Protein AF-A0A9W8VBW0-F1 (afdb_monomer_lite)

InterPro domains:
  IPR000719 Protein kinase domain [PS50011] (75-224)
  IPR001245 Serine-threonine/tyrosine-protein kinase, catalytic domain [PF07714] (133-220)
  IPR011009 Protein kinase-like domain superfamily [SSF56112] (81-223)
  IPR017441 Protein kinase, ATP binding site [PS00107] (81-111)

Organism: NCBI:txid1237075

Radius of gyration: 22.66 Å; chains: 1; bounding box: 42×51×98 Å

Structure (mmCIF, N/CA/C/O backbone):
data_AF-A0A9W8VBW0-F1
#
_entry.id   AF-A0A9W8VBW0-F1
#
loop_
_atom_site.group_PDB
_atom_site.id
_atom_site.type_symbol
_atom_site.label_atom_id
_atom_site.label_alt_id
_atom_site.label_comp_id
_atom_site.label_asym_id
_atom_site.label_entity_id
_atom_site.label_seq_id
_atom_site.pdbx_PDB_ins_code
_atom_site.Cartn_x
_atom_site.Cartn_y
_atom_site.Cartn_z
_atom_site.occupancy
_atom_site.B_iso_or_equiv
_atom_site.auth_seq_id
_atom_site.auth_comp_id
_atom_site.auth_asym_id
_atom_site.auth_atom_id
_atom_site.pdbx_PDB_model_num
ATOM 1 N N . MET A 1 1 ? 20.837 -15.026 -70.592 1.00 33.22 1 MET A N 1
ATOM 2 C CA . MET A 1 1 ? 21.545 -15.133 -69.304 1.00 33.22 1 MET A CA 1
ATOM 3 C C . MET A 1 1 ? 21.384 -13.821 -68.550 1.00 33.22 1 MET A C 1
ATOM 5 O O . MET A 1 1 ? 22.054 -12.866 -68.918 1.00 33.22 1 MET A O 1
ATOM 9 N N . PRO A 1 2 ? 20.469 -13.729 -67.575 1.00 34.19 2 PRO A N 1
ATOM 10 C CA . PRO A 1 2 ? 20.599 -12.815 -66.449 1.00 34.19 2 PRO A CA 1
ATOM 11 C C . PRO A 1 2 ? 21.032 -13.598 -65.199 1.00 34.19 2 PRO A C 1
ATOM 13 O O . PRO A 1 2 ? 20.613 -14.738 -64.998 1.00 34.19 2 PRO A O 1
ATOM 16 N N . GLU A 1 3 ? 21.911 -12.999 -64.402 1.00 32.09 3 GLU A N 1
ATOM 17 C CA . GLU A 1 3 ? 22.525 -13.636 -63.239 1.00 32.09 3 GLU A CA 1
ATOM 18 C C . GLU A 1 3 ? 21.631 -13.590 -61.995 1.00 32.09 3 GLU A C 1
ATOM 20 O O . GLU A 1 3 ? 21.020 -12.574 -61.667 1.00 32.09 3 GLU A O 1
ATOM 25 N N . LEU A 1 4 ? 21.601 -14.728 -61.304 1.00 30.52 4 LEU A N 1
ATOM 26 C CA . LEU A 1 4 ? 21.095 -14.943 -59.957 1.00 30.52 4 LEU A CA 1
ATOM 27 C C . LEU A 1 4 ? 22.308 -15.103 -59.036 1.00 30.52 4 LEU A C 1
ATOM 29 O O . LEU A 1 4 ? 23.094 -16.008 -59.288 1.00 30.52 4 LEU A O 1
ATOM 33 N N . SER A 1 5 ? 22.405 -14.320 -57.955 1.00 29.28 5 SER A N 1
ATOM 34 C CA . SER A 1 5 ? 22.504 -14.858 -56.583 1.00 29.28 5 SER A CA 1
ATOM 35 C C . SER A 1 5 ? 22.881 -13.804 -55.532 1.00 29.28 5 SER A C 1
ATOM 37 O O . SER A 1 5 ? 23.821 -13.036 -55.706 1.00 29.28 5 SER A O 1
ATOM 39 N N . SER A 1 6 ? 22.176 -13.906 -54.399 1.00 29.91 6 SER A N 1
ATOM 40 C CA . SER A 1 6 ? 22.582 -13.584 -53.021 1.00 29.91 6 SER A CA 1
ATOM 41 C C . SER A 1 6 ? 22.817 -12.123 -52.616 1.00 29.91 6 SER A C 1
ATOM 43 O O . SER A 1 6 ? 23.952 -11.660 -52.544 1.00 29.91 6 SER A O 1
ATOM 45 N N . ILE A 1 7 ? 21.744 -11.470 -52.157 1.00 33.00 7 ILE A N 1
ATOM 46 C CA . ILE A 1 7 ? 21.822 -10.504 -51.052 1.00 33.00 7 ILE A CA 1
ATOM 47 C C . ILE A 1 7 ? 21.429 -11.260 -49.781 1.00 33.00 7 ILE A C 1
ATOM 49 O O . ILE A 1 7 ? 20.307 -11.744 -49.636 1.00 33.00 7 ILE A O 1
ATOM 53 N N . VAL A 1 8 ? 22.412 -11.432 -48.904 1.00 34.53 8 VAL A N 1
ATOM 54 C CA . VAL A 1 8 ? 22.295 -12.043 -47.582 1.00 34.53 8 VAL A CA 1
ATOM 55 C C . VAL A 1 8 ? 21.915 -10.958 -46.573 1.00 34.53 8 VAL A C 1
ATOM 57 O O . VAL A 1 8 ? 22.637 -9.981 -46.431 1.00 34.53 8 VAL A O 1
ATOM 60 N N . ARG A 1 9 ? 20.781 -11.200 -45.902 1.00 37.12 9 ARG A N 1
ATOM 61 C CA . ARG A 1 9 ? 20.402 -10.901 -44.505 1.00 37.12 9 ARG A CA 1
ATOM 62 C C . ARG A 1 9 ? 20.864 -9.586 -43.860 1.00 37.12 9 ARG A C 1
ATOM 64 O O . ARG A 1 9 ? 22.039 -9.420 -43.551 1.00 37.12 9 ARG A O 1
ATOM 71 N N . GLY A 1 10 ? 19.877 -8.800 -43.435 1.00 30.44 10 GLY A N 1
ATOM 72 C CA . GLY A 1 10 ? 19.997 -7.855 -42.328 1.00 30.44 10 GLY A CA 1
ATOM 73 C C . GLY A 1 10 ? 18.734 -7.012 -42.156 1.00 30.44 10 GLY A C 1
ATOM 74 O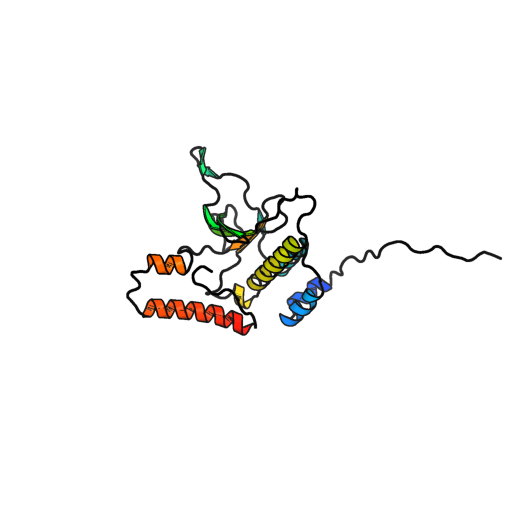 O . GLY A 1 10 ? 18.345 -6.331 -43.094 1.00 30.44 10 GLY A O 1
ATOM 75 N N . ASP A 1 11 ? 18.177 -7.072 -40.947 1.00 31.83 11 ASP A N 1
ATOM 76 C CA . ASP A 1 11 ? 17.263 -6.124 -40.294 1.00 31.83 11 ASP A CA 1
ATOM 77 C C . ASP A 1 11 ? 15.723 -6.204 -40.426 1.00 31.83 11 ASP A C 1
ATOM 79 O O . ASP A 1 11 ? 15.109 -5.784 -41.401 1.00 31.83 11 ASP A O 1
ATOM 83 N N . GLN A 1 12 ? 15.166 -6.674 -39.297 1.00 35.91 12 GLN A N 1
ATOM 84 C CA . GLN A 1 12 ? 14.213 -6.008 -38.393 1.00 35.91 12 GLN A CA 1
ATOM 85 C C . GLN A 1 12 ? 12.743 -5.896 -38.812 1.00 35.91 12 GLN A C 1
ATOM 87 O O . GLN A 1 12 ? 12.303 -4.946 -39.457 1.00 35.91 12 GLN A O 1
ATOM 92 N N . ASP A 1 13 ? 11.985 -6.855 -38.275 1.00 35.75 13 ASP A N 1
ATOM 93 C CA . ASP A 1 13 ? 10.552 -6.795 -38.020 1.00 35.75 13 ASP A CA 1
ATOM 94 C C . ASP A 1 13 ? 10.216 -5.566 -37.154 1.00 35.75 13 ASP A C 1
ATOM 96 O O . ASP A 1 13 ? 10.492 -5.518 -35.955 1.00 35.75 13 ASP A O 1
ATOM 100 N N . ASN A 1 14 ? 9.628 -4.552 -37.788 1.00 41.47 14 ASN A N 1
ATOM 101 C CA . ASN A 1 14 ? 8.800 -3.553 -37.122 1.00 41.47 14 ASN A CA 1
ATOM 102 C C . ASN A 1 14 ? 7.369 -4.102 -37.084 1.00 41.47 14 ASN A C 1
ATOM 104 O O . ASN A 1 14 ? 6.594 -3.856 -38.007 1.00 41.47 14 ASN A O 1
ATOM 108 N N . GLU A 1 15 ? 7.020 -4.845 -36.037 1.00 41.12 15 GLU A N 1
ATOM 109 C CA . GLU A 1 15 ? 5.618 -5.061 -35.675 1.00 41.12 15 GLU A CA 1
ATOM 110 C C . GLU A 1 15 ? 5.290 -4.146 -34.492 1.00 41.12 15 GLU A C 1
ATOM 112 O O . GLU A 1 15 ? 5.731 -4.358 -33.361 1.00 41.12 15 GLU A O 1
ATOM 117 N N . GLU A 1 16 ? 4.542 -3.075 -34.774 1.00 40.72 16 GLU A N 1
ATOM 118 C CA . GLU A 1 16 ? 3.798 -2.351 -33.743 1.00 40.72 16 GLU A CA 1
ATOM 119 C C . GLU A 1 16 ? 2.868 -3.342 -33.021 1.00 40.72 16 GLU A C 1
ATOM 121 O O . GLU A 1 16 ? 2.229 -4.166 -33.682 1.00 40.72 16 GLU A O 1
ATOM 126 N N . PRO A 1 17 ? 2.759 -3.287 -31.682 1.00 40.97 17 PRO A N 1
ATOM 127 C CA . PRO A 1 17 ? 1.884 -4.193 -30.955 1.00 40.97 17 PRO A CA 1
ATOM 128 C C . PRO A 1 17 ? 0.422 -3.947 -31.350 1.00 40.97 17 PRO A C 1
ATOM 130 O O . PRO A 1 17 ? -0.088 -2.831 -31.235 1.00 40.97 17 PRO A O 1
ATOM 133 N N . ASP A 1 18 ? -0.241 -5.011 -31.809 1.00 39.50 18 ASP A N 1
ATOM 134 C CA . ASP A 1 18 ? -1.634 -5.010 -32.257 1.00 39.50 18 ASP A CA 1
ATOM 135 C C . ASP A 1 18 ? -2.569 -4.446 -31.158 1.00 39.50 18 ASP A C 1
ATOM 137 O O . ASP A 1 18 ? -2.642 -5.007 -30.054 1.00 39.50 18 ASP A O 1
ATOM 141 N N . PRO A 1 19 ? -3.317 -3.355 -31.423 1.00 39.56 19 PRO A N 1
ATOM 142 C CA . PRO A 1 19 ? -4.242 -2.748 -30.462 1.00 39.56 19 PRO A CA 1
ATOM 143 C C . PRO A 1 19 ? -5.389 -3.683 -30.028 1.00 39.56 19 PRO A C 1
ATOM 145 O O . PRO A 1 19 ? -6.077 -3.401 -29.040 1.00 39.56 19 PRO A O 1
ATOM 148 N N . ALA A 1 20 ? -5.586 -4.819 -30.706 1.00 39.88 20 ALA A N 1
ATOM 149 C CA . ALA A 1 20 ? -6.520 -5.859 -30.283 1.00 39.88 20 ALA A CA 1
ATOM 150 C C . ALA A 1 20 ? -6.079 -6.596 -29.001 1.00 39.88 20 ALA A C 1
ATOM 152 O O . ALA A 1 20 ? -6.936 -7.055 -28.243 1.00 39.88 20 ALA A O 1
ATOM 153 N N . ILE A 1 21 ? -4.775 -6.662 -28.701 1.00 43.28 21 ILE A N 1
ATOM 154 C CA . ILE A 1 21 ? -4.243 -7.399 -27.538 1.00 43.28 21 ILE A CA 1
ATOM 155 C C . ILE A 1 21 ? -4.631 -6.706 -26.223 1.00 43.28 21 ILE A C 1
ATOM 157 O O . ILE A 1 21 ? -5.065 -7.359 -25.275 1.00 43.28 21 ILE A O 1
ATOM 161 N N . LEU A 1 22 ? -4.563 -5.372 -26.176 1.00 39.47 22 LEU A N 1
ATOM 162 C CA . LEU A 1 22 ? -4.873 -4.586 -24.972 1.00 39.47 22 LEU A CA 1
ATOM 163 C C . LEU A 1 22 ? -6.360 -4.637 -24.593 1.00 39.47 22 LEU A C 1
ATOM 165 O O . LEU A 1 22 ? -6.705 -4.596 -23.414 1.00 39.47 22 LEU A O 1
ATOM 169 N N . THR A 1 23 ? -7.241 -4.793 -25.584 1.00 37.41 23 THR A N 1
ATOM 170 C CA . THR A 1 23 ? -8.696 -4.844 -25.370 1.00 37.41 23 THR A CA 1
ATOM 171 C C . THR A 1 23 ? -9.153 -6.191 -24.776 1.00 37.41 23 THR A C 1
ATOM 173 O O . THR A 1 23 ? -10.243 -6.281 -24.216 1.00 37.41 23 THR A O 1
ATOM 176 N N . SER A 1 24 ? -8.320 -7.240 -24.839 1.00 46.00 24 SER A N 1
ATOM 177 C CA . SER A 1 24 ? -8.702 -8.613 -24.467 1.00 46.00 24 SER A CA 1
ATOM 178 C C . SER A 1 24 ? -8.372 -9.013 -23.020 1.00 46.00 24 SER A C 1
ATOM 180 O O . SER A 1 24 ? -8.914 -10.003 -22.534 1.00 46.00 24 SER A O 1
ATOM 182 N N . ILE A 1 25 ? -7.516 -8.273 -22.306 1.00 45.41 25 ILE A N 1
ATOM 183 C CA . ILE A 1 25 ? -6.973 -8.709 -20.999 1.00 45.41 25 ILE A CA 1
ATOM 184 C C . ILE A 1 25 ? -7.942 -8.445 -19.831 1.00 45.41 25 ILE A C 1
ATOM 186 O O . ILE A 1 25 ? -7.917 -9.151 -18.821 1.00 45.41 25 ILE A O 1
ATOM 190 N N . ALA A 1 26 ? -8.846 -7.469 -19.969 1.00 44.06 26 ALA A N 1
ATOM 191 C CA . ALA A 1 26 ?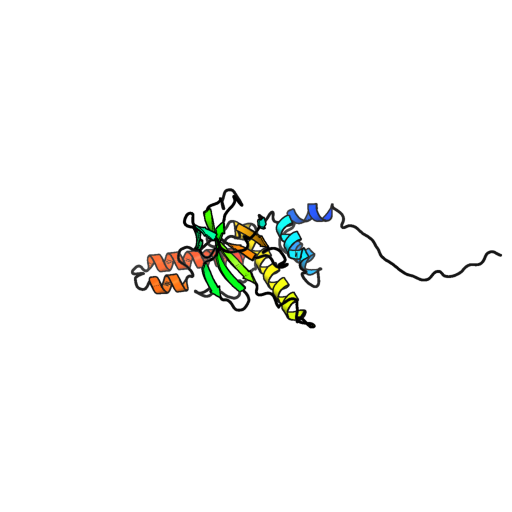 -9.825 -7.111 -18.936 1.00 44.06 26 ALA A CA 1
ATOM 192 C C . ALA A 1 26 ? -10.881 -8.206 -18.668 1.00 44.06 26 ALA A C 1
ATOM 194 O O . ALA A 1 26 ? -11.542 -8.178 -17.631 1.00 44.06 26 ALA A O 1
ATOM 195 N N . GLY A 1 27 ? -11.042 -9.163 -19.591 1.00 40.34 27 GLY A N 1
ATOM 196 C CA . GLY A 1 27 ? -11.955 -10.305 -19.460 1.00 40.34 27 GLY A CA 1
ATOM 197 C C . GLY A 1 27 ? -11.301 -11.597 -18.965 1.00 40.34 27 GLY A C 1
ATOM 198 O O . GLY A 1 27 ? -11.998 -12.600 -18.828 1.00 40.34 27 GLY A O 1
ATOM 199 N N . LEU A 1 28 ? -9.988 -11.590 -18.724 1.00 46.66 28 LEU A N 1
ATOM 200 C CA . LEU A 1 28 ? -9.231 -12.781 -18.354 1.00 46.66 28 LEU A CA 1
ATOM 201 C C . LEU A 1 28 ? -9.296 -13.052 -16.852 1.00 46.66 28 LEU A C 1
ATOM 203 O O . LEU A 1 28 ? -9.294 -12.139 -16.021 1.00 46.66 28 LEU A O 1
ATOM 207 N N . THR A 1 29 ? -9.326 -14.331 -16.500 1.00 51.31 29 THR A N 1
ATOM 208 C CA . THR A 1 29 ? -9.124 -14.778 -15.123 1.00 51.31 29 THR A CA 1
ATOM 209 C C . THR A 1 29 ? -7.695 -14.466 -14.674 1.00 51.31 29 THR A C 1
ATOM 211 O O . THR A 1 29 ? -6.789 -14.343 -15.494 1.00 51.31 29 THR A O 1
ATOM 214 N N . LEU A 1 30 ? -7.465 -14.352 -13.361 1.00 51.06 30 LEU A N 1
ATOM 215 C CA . LEU A 1 30 ? -6.130 -14.052 -12.828 1.00 51.06 30 LEU A CA 1
ATOM 216 C C . LEU A 1 30 ? -5.070 -15.059 -13.315 1.00 51.06 30 LEU A C 1
ATOM 218 O O . LEU A 1 30 ? -3.959 -14.646 -13.603 1.00 51.06 30 LEU A O 1
ATOM 222 N N . GLY A 1 31 ? -5.435 -16.335 -13.493 1.00 50.16 31 GLY A N 1
ATOM 223 C CA . GLY A 1 31 ? -4.538 -17.364 -14.034 1.00 50.16 31 GLY A CA 1
ATOM 224 C C . GLY A 1 31 ? -4.169 -17.155 -15.509 1.00 50.16 31 GLY A C 1
ATOM 225 O O . GLY A 1 31 ? -3.030 -17.381 -15.892 1.00 50.16 31 GLY A O 1
ATOM 226 N N . GLU A 1 32 ? -5.093 -16.653 -16.330 1.00 56.41 32 GLU A N 1
ATOM 227 C CA . GLU A 1 32 ? -4.827 -16.316 -17.740 1.00 56.41 32 GLU A CA 1
ATOM 228 C C . GLU A 1 32 ? -4.035 -15.005 -17.870 1.00 56.41 32 GLU A C 1
ATOM 230 O O . GLU A 1 32 ? -3.198 -14.859 -18.760 1.00 56.41 32 GLU A O 1
ATOM 235 N N . GLN A 1 33 ? -4.257 -14.054 -16.954 1.00 54.09 33 GLN A N 1
ATOM 236 C CA . GLN A 1 33 ? -3.397 -12.879 -16.820 1.00 54.09 33 GLN A CA 1
ATOM 237 C C . GLN A 1 33 ? -1.986 -13.312 -16.392 1.00 54.09 33 GLN A C 1
ATOM 239 O O . GLN A 1 33 ? -1.007 -12.876 -16.986 1.00 54.09 33 GLN A O 1
ATOM 244 N N . GLU A 1 34 ? -1.866 -14.209 -15.412 1.00 53.44 34 GLU A N 1
ATOM 245 C CA . GLU A 1 34 ? -0.591 -14.780 -14.970 1.00 53.44 34 GLU A CA 1
ATOM 246 C C . GLU A 1 34 ? 0.150 -15.498 -16.113 1.00 53.44 34 GLU A C 1
ATOM 248 O O . GLU A 1 34 ? 1.337 -15.231 -16.290 1.00 53.44 34 GLU A O 1
ATOM 253 N N . GLU A 1 35 ? -0.517 -16.315 -16.938 1.00 53.88 35 GLU A N 1
ATOM 254 C CA . GLU A 1 35 ? 0.100 -16.993 -18.096 1.00 53.88 35 GLU A CA 1
ATOM 255 C C . GLU A 1 35 ? 0.631 -16.012 -19.159 1.00 53.88 35 GLU A C 1
ATOM 257 O O . GLU A 1 35 ? 1.775 -16.149 -19.589 1.00 53.88 35 GLU A O 1
ATOM 262 N N . LEU A 1 36 ? -0.127 -14.966 -19.513 1.00 49.69 36 LEU A N 1
ATOM 263 C CA . LEU A 1 36 ? 0.313 -13.935 -20.473 1.00 49.69 36 LEU A CA 1
ATOM 264 C C . LEU A 1 36 ? 1.487 -13.080 -19.971 1.00 49.69 36 LEU A C 1
ATOM 266 O O . LEU A 1 36 ? 2.218 -12.490 -20.768 1.00 49.69 36 LEU A O 1
ATOM 270 N N . PHE A 1 37 ? 1.669 -12.971 -18.653 1.00 47.56 37 PHE A N 1
ATOM 271 C CA . PHE A 1 37 ? 2.719 -12.143 -18.056 1.00 47.56 37 PHE A CA 1
ATOM 272 C C . PHE A 1 37 ? 3.950 -12.926 -17.595 1.00 47.56 37 PHE A C 1
ATOM 274 O O . PHE A 1 37 ? 5.011 -12.315 -17.448 1.00 47.56 37 PHE A O 1
ATOM 281 N N . PHE A 1 38 ? 3.840 -14.239 -17.376 1.00 49.41 38 PHE A N 1
ATOM 282 C CA . PHE A 1 38 ? 4.998 -15.113 -17.162 1.00 49.41 38 PHE A CA 1
ATOM 283 C C . PHE A 1 38 ? 5.793 -15.364 -18.453 1.00 49.41 38 PHE A C 1
ATOM 285 O O . PHE A 1 38 ? 6.947 -15.770 -18.364 1.00 49.41 38 PHE A O 1
ATOM 292 N N . GLU A 1 39 ? 5.231 -15.065 -19.630 1.00 46.25 39 GLU A N 1
ATOM 293 C CA . GLU A 1 39 ? 5.943 -15.139 -20.917 1.00 46.25 39 GLU A CA 1
ATOM 294 C C . GLU A 1 39 ? 6.968 -14.009 -21.146 1.00 46.25 39 GLU A C 1
ATOM 296 O O . GLU A 1 39 ? 7.775 -14.097 -22.071 1.00 46.25 39 GLU A O 1
ATOM 301 N N . ARG A 1 40 ? 6.998 -12.952 -20.315 1.00 47.69 40 ARG A N 1
ATOM 302 C CA . ARG A 1 40 ? 8.081 -11.952 -20.356 1.00 47.69 40 ARG A CA 1
ATOM 303 C C . ARG A 1 40 ? 9.174 -12.311 -19.353 1.00 47.69 40 ARG A C 1
ATOM 305 O O . ARG A 1 40 ? 9.022 -12.090 -18.155 1.00 47.69 40 ARG A O 1
ATOM 312 N N . ASP A 1 41 ? 10.298 -12.800 -19.875 1.00 53.94 41 ASP A N 1
ATOM 313 C CA . ASP A 1 41 ? 11.420 -13.340 -19.094 1.00 53.94 41 ASP A CA 1
ATOM 314 C C . ASP A 1 41 ? 12.102 -12.347 -18.128 1.00 53.94 41 ASP A C 1
ATOM 316 O O . ASP A 1 41 ? 12.797 -12.785 -17.212 1.00 53.94 41 ASP A O 1
ATOM 320 N N . THR A 1 42 ? 11.878 -11.032 -18.232 1.00 61.59 42 THR A N 1
ATOM 321 C CA . THR A 1 42 ? 12.281 -10.057 -17.202 1.00 61.59 42 THR A CA 1
ATOM 322 C C . THR A 1 42 ? 11.373 -8.816 -17.214 1.00 61.59 42 THR A C 1
ATOM 324 O O . THR A 1 42 ? 11.142 -8.232 -18.275 1.00 61.59 42 THR A O 1
ATOM 327 N N . PRO A 1 43 ? 10.842 -8.369 -16.059 1.00 69.62 43 PRO A N 1
ATOM 328 C CA . PRO A 1 43 ? 10.090 -7.123 -15.985 1.00 69.62 43 PRO A CA 1
ATOM 329 C C . PRO A 1 43 ? 11.032 -5.928 -16.142 1.00 69.62 43 PRO A C 1
ATOM 331 O O . PRO A 1 43 ? 12.014 -5.795 -15.413 1.00 69.62 43 PRO A O 1
ATOM 334 N N . ASP A 1 44 ? 10.715 -5.054 -17.090 1.00 76.00 44 ASP A N 1
ATOM 335 C CA . ASP A 1 44 ? 11.448 -3.822 -17.370 1.00 76.00 44 ASP A CA 1
ATOM 336 C C . ASP A 1 44 ? 10.737 -2.587 -16.787 1.00 76.00 44 ASP A C 1
ATOM 338 O O . ASP A 1 44 ? 9.649 -2.666 -16.217 1.00 76.00 44 ASP A O 1
ATOM 342 N N . ILE A 1 45 ? 11.343 -1.411 -16.955 1.00 76.75 45 ILE A N 1
ATOM 343 C CA . ILE A 1 45 ? 10.752 -0.132 -16.534 1.00 76.75 45 ILE A CA 1
ATOM 344 C C . ILE A 1 45 ? 9.346 0.099 -17.120 1.00 76.75 45 ILE A C 1
ATOM 346 O O . ILE A 1 45 ? 8.459 0.612 -16.435 1.00 76.75 45 ILE A O 1
ATOM 350 N N . PHE A 1 46 ? 9.120 -0.285 -18.378 1.00 82.19 46 PHE A N 1
ATOM 351 C CA . PHE A 1 46 ? 7.851 -0.057 -19.067 1.00 82.19 46 PHE A CA 1
ATOM 352 C C . PHE A 1 46 ? 6.726 -0.906 -18.483 1.00 82.19 46 PHE A C 1
ATOM 354 O O . PHE A 1 46 ? 5.564 -0.501 -18.522 1.00 82.19 46 PHE A O 1
ATOM 361 N N . SER A 1 47 ? 7.070 -2.034 -17.867 1.00 84.56 47 SER A N 1
ATOM 362 C CA . SER A 1 47 ? 6.124 -2.930 -17.210 1.00 84.56 47 SER A CA 1
ATOM 363 C C . SER A 1 47 ? 5.312 -2.221 -16.117 1.00 84.56 47 SER A C 1
ATOM 365 O O . SER A 1 47 ? 4.126 -2.512 -15.963 1.00 84.56 47 SER A O 1
ATOM 367 N N . PHE A 1 48 ? 5.888 -1.239 -15.410 1.00 86.12 48 PHE A N 1
ATOM 368 C CA . PHE A 1 48 ? 5.145 -0.448 -14.418 1.00 86.12 48 PHE A CA 1
ATOM 369 C C . PHE A 1 48 ? 4.104 0.468 -15.060 1.00 86.12 48 PHE A C 1
ATOM 371 O O . PHE A 1 48 ? 2.985 0.564 -14.562 1.00 86.12 48 PHE A O 1
ATOM 378 N N . PHE A 1 49 ? 4.461 1.122 -16.167 1.00 83.50 49 PHE A N 1
ATOM 379 C CA . PHE A 1 49 ? 3.556 2.012 -16.894 1.00 83.50 49 PHE A CA 1
ATOM 380 C C . PHE A 1 49 ? 2.401 1.237 -17.521 1.00 83.50 49 PHE A C 1
ATOM 382 O O . PHE A 1 49 ? 1.249 1.631 -17.363 1.00 83.50 49 PHE A O 1
ATOM 389 N N . VAL A 1 50 ? 2.697 0.109 -18.173 1.00 85.88 50 VAL A N 1
ATOM 390 C CA . VAL A 1 50 ? 1.677 -0.767 -18.767 1.00 85.88 50 VAL A CA 1
ATOM 391 C C . VAL A 1 50 ? 0.690 -1.231 -17.701 1.00 85.88 50 VAL A C 1
ATOM 393 O O . VAL A 1 50 ? -0.517 -1.116 -17.901 1.00 85.88 50 VAL A O 1
ATOM 396 N N . LEU A 1 51 ? 1.188 -1.686 -16.548 1.00 86.06 51 LEU A N 1
ATOM 397 C CA . LEU A 1 51 ? 0.335 -2.131 -15.451 1.00 86.06 51 LEU A CA 1
ATOM 398 C C . LEU A 1 51 ? -0.511 -0.979 -14.891 1.00 86.06 51 LEU A C 1
ATOM 400 O O . LEU A 1 51 ? -1.713 -1.144 -14.692 1.00 86.06 51 LEU A O 1
ATOM 404 N N . ALA A 1 52 ? 0.082 0.198 -14.679 1.00 86.88 52 ALA A N 1
ATOM 405 C CA . ALA A 1 52 ? -0.645 1.354 -14.168 1.00 86.88 52 ALA A CA 1
ATOM 406 C C . ALA A 1 52 ? -1.779 1.798 -15.105 1.00 86.88 52 ALA A C 1
ATOM 408 O O . ALA A 1 52 ? -2.881 2.066 -14.632 1.00 86.88 52 ALA A O 1
ATOM 409 N N . VAL A 1 53 ? -1.544 1.793 -16.420 1.00 86.50 53 VAL A N 1
ATOM 410 C CA . VAL A 1 53 ? -2.576 2.086 -17.425 1.00 86.50 53 VAL A CA 1
ATOM 411 C C . VAL A 1 53 ? -3.652 1.000 -17.441 1.00 86.50 53 VAL A C 1
ATOM 413 O O . VAL A 1 53 ? -4.837 1.317 -17.403 1.00 86.50 53 VAL A O 1
ATOM 416 N N . GLN A 1 54 ? -3.260 -0.277 -17.451 1.00 87.25 54 GLN A N 1
ATOM 417 C CA . GLN A 1 54 ? -4.186 -1.411 -17.518 1.00 87.25 54 GLN A CA 1
ATOM 418 C C . GLN A 1 54 ? -5.175 -1.448 -16.345 1.00 87.25 54 GLN A C 1
ATOM 420 O O . GLN A 1 54 ? -6.333 -1.814 -16.530 1.00 87.25 54 GLN A O 1
ATOM 425 N N . PHE A 1 55 ? -4.720 -1.099 -15.141 1.00 87.75 55 PHE A N 1
ATOM 426 C CA . PHE A 1 55 ? -5.543 -1.115 -13.929 1.00 87.75 55 PHE A CA 1
ATOM 427 C C . PHE A 1 55 ? -6.080 0.266 -13.535 1.00 87.75 55 PHE A C 1
ATOM 429 O O . PHE A 1 55 ? -6.586 0.425 -12.418 1.00 87.75 55 PHE A O 1
ATOM 436 N N . GLU A 1 56 ? -5.963 1.250 -14.434 1.00 90.06 56 GLU A N 1
ATOM 437 C CA . GLU A 1 56 ? -6.409 2.631 -14.229 1.00 90.06 56 GLU A CA 1
ATOM 438 C C . GLU A 1 56 ? -5.927 3.185 -12.876 1.00 90.06 56 GLU A C 1
ATOM 440 O O . GLU A 1 56 ? -6.687 3.752 -12.082 1.00 90.06 56 GLU A O 1
ATOM 445 N N . ILE A 1 57 ? -4.651 2.944 -12.560 1.00 92.06 57 ILE A N 1
ATOM 446 C CA . ILE A 1 57 ? -4.041 3.458 -11.338 1.00 92.06 57 ILE A CA 1
ATOM 447 C C . ILE A 1 57 ? -3.815 4.959 -11.531 1.00 92.06 57 ILE A C 1
ATOM 449 O O . ILE A 1 57 ? -3.158 5.352 -12.495 1.00 92.06 57 ILE A O 1
ATOM 453 N N . PRO A 1 58 ? -4.298 5.811 -10.613 1.00 93.50 58 PRO A N 1
ATOM 454 C CA . PRO A 1 58 ? -4.040 7.239 -10.684 1.00 93.50 58 PRO A CA 1
ATOM 455 C C . PRO A 1 58 ? -2.540 7.539 -10.677 1.00 93.50 58 PRO A C 1
ATOM 457 O O . PRO A 1 58 ? -1.768 6.917 -9.940 1.00 93.50 58 PRO A O 1
ATOM 460 N N . HIS A 1 59 ? -2.146 8.522 -11.478 1.00 91.06 59 HIS A N 1
ATOM 461 C CA . HIS A 1 59 ? -0.782 9.027 -11.529 1.00 91.06 59 HIS A CA 1
ATOM 462 C C . HIS A 1 59 ? -0.684 10.324 -10.731 1.00 91.06 59 HIS A C 1
ATOM 464 O O . HIS A 1 59 ? -1.584 11.161 -10.795 1.00 91.06 59 HIS A O 1
ATOM 470 N N . TYR A 1 60 ? 0.408 10.492 -9.993 1.00 90.44 60 TYR A N 1
ATOM 471 C CA . TYR A 1 60 ? 0.668 11.706 -9.232 1.00 90.44 60 TYR A CA 1
ATOM 472 C C . TYR A 1 60 ? 2.113 12.167 -9.409 1.00 90.44 60 TYR A C 1
ATOM 474 O O . TYR A 1 60 ? 3.056 11.411 -9.156 1.00 90.44 60 TYR A O 1
ATOM 482 N N . ASP A 1 61 ? 2.287 13.420 -9.813 1.00 88.38 61 ASP A N 1
ATOM 483 C CA . ASP A 1 61 ? 3.606 14.029 -9.931 1.00 88.38 61 ASP A CA 1
ATOM 484 C C . ASP A 1 61 ? 4.142 14.344 -8.537 1.00 88.38 61 ASP A C 1
ATOM 486 O O . ASP A 1 61 ? 3.612 15.189 -7.814 1.00 88.38 61 ASP A O 1
ATOM 490 N N . LEU A 1 62 ? 5.198 13.636 -8.126 1.00 85.94 62 LEU A N 1
ATOM 491 C CA . LEU A 1 62 ? 5.696 13.784 -6.767 1.00 85.94 62 LEU A CA 1
ATOM 492 C C . LEU A 1 62 ? 6.412 15.133 -6.614 1.00 85.94 62 LEU A C 1
ATOM 494 O O . LEU A 1 62 ? 7.360 15.420 -7.355 1.00 85.94 62 LEU A O 1
ATOM 498 N N . PRO A 1 63 ? 6.025 15.944 -5.615 1.00 77.44 63 PRO A N 1
ATOM 499 C CA . PRO A 1 63 ? 6.586 17.274 -5.442 1.00 77.44 63 PRO A CA 1
ATOM 500 C C . PRO A 1 63 ? 8.096 17.214 -5.147 1.00 77.44 63 PRO A C 1
ATOM 502 O O . PRO A 1 63 ? 8.541 16.510 -4.239 1.00 77.44 63 PRO A O 1
ATOM 505 N N . ARG A 1 64 ? 8.901 17.991 -5.892 1.00 65.25 64 ARG A N 1
ATOM 506 C CA . ARG A 1 64 ? 10.353 18.153 -5.661 1.00 65.25 64 ARG A CA 1
ATOM 507 C C . ARG A 1 64 ? 10.632 19.331 -4.705 1.00 65.25 64 ARG A C 1
ATOM 509 O O . ARG A 1 64 ? 10.173 20.442 -4.963 1.00 65.25 64 ARG A O 1
ATOM 516 N N . GLY A 1 65 ? 11.455 19.141 -3.665 1.00 59.91 65 GLY A N 1
ATOM 517 C CA . GLY A 1 65 ? 11.993 20.231 -2.821 1.00 59.91 65 GLY A CA 1
ATOM 518 C C . GLY A 1 65 ? 11.427 20.299 -1.395 1.00 59.91 65 GLY A C 1
ATOM 519 O O . GLY A 1 65 ? 10.972 19.288 -0.877 1.00 59.91 65 GLY A O 1
ATOM 520 N N . MET A 1 66 ? 11.493 21.474 -0.745 1.00 54.06 66 MET A N 1
ATOM 521 C CA . MET A 1 66 ? 10.922 21.759 0.593 1.00 54.06 66 MET A CA 1
ATOM 522 C C . MET A 1 66 ? 9.621 22.567 0.486 1.00 54.06 66 MET A C 1
ATOM 524 O O . MET A 1 66 ? 9.443 23.319 -0.473 1.00 54.06 66 MET A O 1
ATOM 528 N N . LEU A 1 67 ? 8.665 22.372 1.400 1.00 54.91 67 LEU A N 1
ATOM 529 C CA . LEU A 1 67 ? 7.453 23.198 1.476 1.00 54.91 67 LEU A CA 1
ATOM 530 C C . LEU A 1 67 ? 7.862 24.510 2.143 1.00 54.91 67 LEU A C 1
ATOM 532 O O . LEU A 1 67 ? 8.664 24.494 3.071 1.00 54.91 67 LEU A O 1
ATOM 536 N N . PHE A 1 68 ? 7.334 25.637 1.685 1.00 49.56 68 PHE A N 1
ATOM 537 C CA . PHE A 1 68 ? 7.551 26.918 2.352 1.00 49.56 68 PHE A CA 1
ATOM 538 C C . PHE A 1 68 ? 6.246 27.332 3.015 1.00 49.56 68 PHE A C 1
ATOM 540 O O . PHE A 1 68 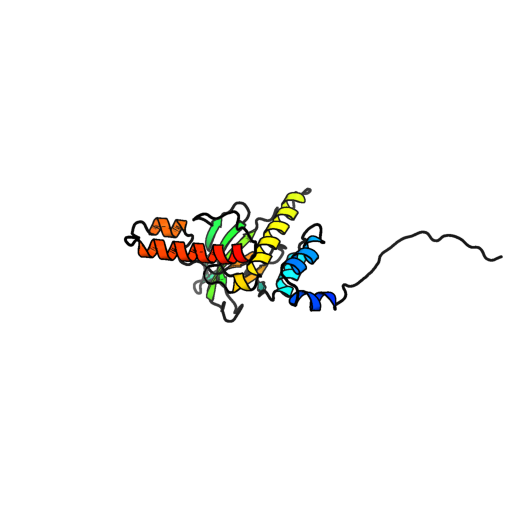? 5.207 27.402 2.358 1.00 49.56 68 PHE A O 1
ATOM 547 N N . SER A 1 69 ? 6.284 27.565 4.324 1.00 52.44 69 SER A N 1
ATOM 548 C CA . SER A 1 69 ? 5.141 28.112 5.048 1.00 52.44 69 SER A CA 1
ATOM 549 C C . SER A 1 69 ? 4.828 29.528 4.553 1.00 52.44 69 SER A C 1
ATOM 551 O O . SER A 1 69 ? 5.670 30.192 3.944 1.00 52.44 69 SER A O 1
ATOM 553 N N . SER A 1 70 ? 3.639 30.046 4.870 1.00 54.19 70 SER A N 1
ATOM 554 C CA . SER A 1 70 ? 3.288 31.452 4.608 1.00 54.19 70 SER A CA 1
ATOM 555 C C . SER A 1 70 ? 4.225 32.458 5.298 1.00 54.19 70 SER A C 1
ATOM 557 O O . SER A 1 70 ? 4.246 33.629 4.929 1.00 54.19 70 SER A O 1
ATOM 559 N N . LEU A 1 71 ? 5.018 31.997 6.272 1.00 59.84 71 LEU A N 1
ATOM 560 C CA . LEU A 1 71 ? 6.046 32.757 6.986 1.00 59.84 71 LEU A CA 1
ATOM 561 C C . LEU A 1 71 ? 7.452 32.588 6.376 1.00 59.84 71 LEU A C 1
ATOM 563 O O . LEU A 1 71 ? 8.413 33.142 6.900 1.00 59.84 71 LEU A O 1
ATOM 567 N N . GLY A 1 72 ? 7.588 31.839 5.276 1.00 50.56 72 GLY A N 1
ATOM 568 C CA . GLY A 1 72 ? 8.862 31.586 4.599 1.00 50.56 72 GLY A CA 1
ATOM 569 C C . GLY A 1 72 ? 9.736 30.520 5.265 1.00 50.56 72 GLY A C 1
ATOM 570 O O . GLY A 1 72 ? 10.883 30.338 4.859 1.00 50.56 72 GLY A O 1
ATOM 571 N N . GLU A 1 73 ? 9.222 29.799 6.265 1.00 52.25 73 GLU A N 1
ATOM 572 C CA . GLU A 1 73 ? 9.949 28.693 6.891 1.00 52.25 73 GLU A CA 1
ATOM 573 C C . GLU A 1 73 ? 9.887 27.449 6.010 1.00 52.25 73 GLU A C 1
ATOM 575 O O . GLU A 1 73 ? 8.817 27.057 5.539 1.00 52.25 73 GLU A O 1
ATOM 580 N N . ALA A 1 74 ? 11.038 26.812 5.804 1.00 56.03 74 ALA A N 1
ATOM 581 C CA . ALA A 1 74 ? 11.099 25.561 5.076 1.00 56.03 74 ALA A CA 1
ATOM 582 C C . ALA A 1 74 ? 10.612 24.406 5.965 1.00 56.03 74 ALA A C 1
ATOM 584 O O . ALA A 1 74 ? 11.282 24.014 6.919 1.00 56.03 74 ALA A O 1
ATOM 585 N N . ILE A 1 75 ? 9.444 23.863 5.641 1.00 58.88 75 ILE A N 1
ATOM 586 C CA . ILE A 1 75 ? 8.860 22.690 6.282 1.00 58.88 75 ILE A CA 1
ATOM 587 C C . ILE A 1 75 ? 9.241 21.457 5.445 1.00 58.88 75 ILE A C 1
ATOM 589 O O . ILE A 1 75 ? 9.121 21.485 4.211 1.00 58.88 75 ILE A O 1
ATOM 593 N N . PRO A 1 76 ? 9.699 20.357 6.072 1.00 59.03 76 PRO A N 1
ATOM 594 C CA . PRO A 1 76 ? 9.932 19.108 5.358 1.00 59.03 76 PRO A CA 1
ATOM 595 C C . PRO A 1 76 ? 8.645 18.666 4.650 1.00 59.03 76 PRO A C 1
ATOM 597 O O . PRO A 1 76 ? 7.628 18.456 5.308 1.00 59.03 76 PRO A O 1
ATOM 600 N N . ARG A 1 77 ? 8.678 18.504 3.316 1.00 69.38 77 ARG A N 1
ATOM 6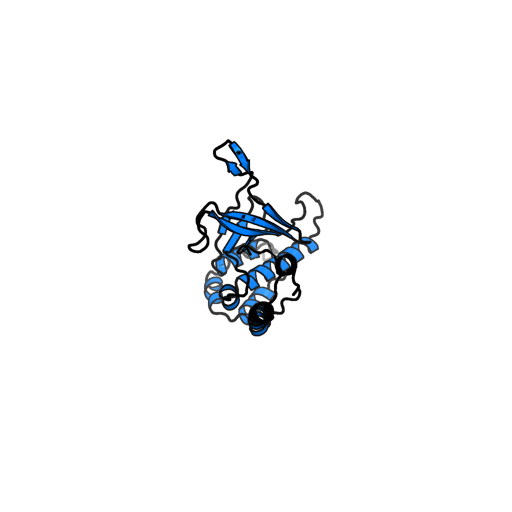01 C CA . ARG A 1 77 ? 7.505 18.028 2.540 1.00 69.38 77 ARG A CA 1
ATOM 602 C C . ARG A 1 77 ? 7.066 16.632 2.935 1.00 69.38 77 ARG A C 1
ATOM 604 O O . ARG A 1 77 ? 5.925 16.245 2.717 1.00 69.38 77 ARG A O 1
ATOM 611 N N . THR A 1 78 ? 8.013 15.875 3.470 1.00 74.44 78 THR A N 1
ATOM 612 C CA . THR A 1 78 ? 7.818 14.493 3.843 1.00 74.44 78 THR A CA 1
ATOM 613 C C . THR A 1 78 ? 8.419 14.229 5.207 1.00 74.44 78 THR A C 1
ATOM 615 O O . THR A 1 78 ? 9.560 14.619 5.465 1.00 74.44 78 THR A O 1
ATOM 618 N N . VAL A 1 79 ? 7.686 13.508 6.047 1.00 85.12 79 VAL A N 1
ATOM 619 C CA . VAL A 1 79 ? 8.195 12.988 7.320 1.00 85.12 79 VAL A CA 1
ATOM 620 C C . VAL A 1 79 ? 8.479 11.508 7.130 1.00 85.12 79 VAL A C 1
ATOM 622 O O . VAL A 1 79 ? 7.590 10.762 6.734 1.00 85.12 79 VAL A O 1
ATOM 625 N N . ILE A 1 80 ? 9.714 11.072 7.367 1.00 88.56 80 ILE A N 1
ATOM 626 C CA . ILE A 1 80 ? 10.065 9.653 7.246 1.00 88.56 80 ILE A CA 1
ATOM 627 C C . ILE A 1 80 ? 9.320 8.871 8.331 1.00 88.56 80 ILE A C 1
ATOM 629 O O . ILE A 1 80 ? 9.431 9.189 9.512 1.00 88.56 80 ILE A O 1
ATOM 633 N N . LEU A 1 81 ? 8.569 7.856 7.907 1.00 90.44 81 LEU A N 1
ATOM 634 C CA . LEU A 1 81 ? 7.827 6.945 8.779 1.00 90.44 81 LEU A CA 1
ATOM 635 C C . LEU A 1 81 ? 8.628 5.676 9.065 1.00 90.44 81 LEU A C 1
ATOM 637 O O . LEU A 1 81 ? 8.542 5.129 10.158 1.00 90.44 81 LEU A O 1
ATOM 641 N N . GLY A 1 82 ? 9.429 5.216 8.101 1.00 88.88 82 GLY A N 1
ATOM 642 C CA . GLY A 1 82 ? 10.236 4.015 8.276 1.00 88.88 82 GLY A CA 1
ATOM 643 C C . GLY A 1 82 ? 11.292 3.820 7.196 1.00 88.88 82 GLY A C 1
ATOM 644 O O . GLY A 1 82 ? 11.154 4.280 6.060 1.00 88.88 82 GLY A O 1
ATOM 645 N N . HIS A 1 83 ? 12.345 3.092 7.564 1.00 89.56 83 HIS A N 1
ATOM 646 C CA . HIS A 1 83 ? 13.388 2.623 6.660 1.00 89.56 83 HIS A CA 1
ATOM 647 C C . HIS A 1 83 ? 13.387 1.097 6.630 1.00 89.56 83 HIS A C 1
ATOM 649 O O . HIS A 1 83 ? 13.685 0.444 7.627 1.00 89.56 83 HIS A O 1
ATOM 655 N N . GLY A 1 84 ? 13.057 0.539 5.471 1.00 86.69 84 GLY A N 1
ATOM 656 C CA . GLY A 1 84 ? 13.239 -0.871 5.165 1.00 86.69 84 GLY A CA 1
ATOM 657 C C . GLY A 1 84 ? 14.547 -1.117 4.416 1.00 86.69 84 GLY A C 1
ATOM 658 O O . GLY A 1 84 ? 15.263 -0.195 4.031 1.00 86.69 84 GLY A O 1
ATOM 659 N N . ILE A 1 85 ? 14.841 -2.393 4.171 1.00 85.75 85 ILE A N 1
ATOM 660 C CA . ILE A 1 85 ? 16.027 -2.811 3.410 1.00 85.75 85 ILE A CA 1
ATOM 661 C C . ILE A 1 85 ? 15.911 -2.362 1.943 1.00 85.75 85 ILE A C 1
ATOM 663 O O . ILE A 1 85 ? 16.857 -1.817 1.375 1.00 85.75 85 ILE A O 1
ATOM 667 N N . SER A 1 86 ? 14.741 -2.572 1.336 1.00 87.00 86 SER A N 1
ATOM 668 C CA . SER A 1 86 ? 14.478 -2.309 -0.085 1.00 87.00 86 SER A CA 1
ATOM 669 C C . SER A 1 86 ? 13.849 -0.947 -0.363 1.00 87.00 86 SER A C 1
ATOM 671 O O . SER A 1 86 ? 13.816 -0.518 -1.513 1.00 87.00 86 SER A O 1
ATOM 673 N N . SER A 1 87 ? 13.299 -0.291 0.656 1.00 91.12 87 SER A N 1
ATOM 674 C CA . SER A 1 87 ? 12.491 0.911 0.478 1.00 91.12 87 SER A CA 1
ATOM 675 C C . SER A 1 87 ? 12.443 1.767 1.731 1.00 91.12 87 SER A C 1
ATOM 677 O O . SER A 1 87 ? 12.489 1.243 2.843 1.00 91.12 87 SER A O 1
ATOM 679 N N . ASN A 1 88 ? 12.211 3.059 1.560 1.00 92.19 88 ASN A N 1
ATOM 680 C CA . ASN A 1 88 ? 11.799 3.962 2.625 1.00 92.19 88 ASN A CA 1
ATOM 681 C C . ASN A 1 88 ? 10.311 4.306 2.491 1.00 92.19 88 ASN A C 1
ATOM 683 O O . ASN A 1 88 ? 9.760 4.314 1.392 1.00 92.19 88 ASN A O 1
ATOM 687 N N . VAL A 1 89 ? 9.672 4.623 3.613 1.00 93.75 89 VAL A N 1
ATOM 688 C CA . VAL A 1 89 ? 8.289 5.103 3.655 1.00 93.75 89 VAL A CA 1
ATOM 689 C C . VAL A 1 89 ? 8.272 6.475 4.308 1.00 93.75 89 VAL A C 1
ATOM 691 O O . VAL A 1 89 ? 8.873 6.670 5.366 1.00 93.75 89 VAL A O 1
ATOM 694 N N . SER A 1 90 ? 7.594 7.434 3.689 1.00 93.00 90 SER A N 1
ATOM 695 C CA . SER A 1 90 ? 7.399 8.771 4.244 1.00 93.00 90 SER A CA 1
ATOM 696 C C . SER A 1 90 ? 5.947 9.222 4.144 1.00 93.00 90 SER A C 1
ATOM 698 O O . SER A 1 90 ? 5.250 8.884 3.196 1.00 93.00 90 SER A O 1
ATOM 700 N N . ALA A 1 91 ? 5.476 9.993 5.118 1.00 92.62 91 ALA A N 1
ATOM 701 C CA . ALA A 1 91 ? 4.206 10.691 5.016 1.00 92.62 91 ALA A CA 1
ATOM 702 C C . ALA A 1 91 ? 4.353 11.830 4.007 1.00 92.62 91 ALA A C 1
ATOM 704 O O . ALA A 1 91 ? 5.320 12.589 4.084 1.00 92.62 91 ALA A O 1
ATOM 705 N N . LEU A 1 92 ? 3.396 11.957 3.095 1.00 91.50 92 LEU A N 1
ATOM 706 C CA . LEU A 1 92 ? 3.295 13.034 2.117 1.00 91.50 92 LEU A CA 1
ATOM 707 C C . LEU A 1 92 ? 1.896 13.641 2.208 1.00 91.50 92 LEU A C 1
ATOM 709 O O . LEU A 1 92 ? 0.913 12.906 2.271 1.00 91.50 92 LEU A O 1
ATOM 713 N N . GLN A 1 93 ? 1.808 14.969 2.198 1.00 91.12 93 GLN A N 1
ATOM 714 C CA . GLN A 1 93 ? 0.542 15.653 1.968 1.00 91.12 93 GLN A CA 1
ATOM 715 C C . GLN A 1 93 ? 0.370 15.886 0.471 1.00 91.12 93 GLN A C 1
ATOM 717 O O . GLN A 1 93 ? 1.236 16.476 -0.168 1.00 91.12 93 GLN A O 1
ATOM 722 N N . VAL A 1 94 ? -0.734 15.397 -0.077 1.00 91.00 94 VAL A N 1
ATOM 723 C CA . VAL A 1 94 ? -1.091 15.553 -1.486 1.00 91.00 94 VAL A CA 1
ATOM 724 C C . VAL A 1 94 ? -1.471 17.012 -1.760 1.00 91.00 94 VAL A C 1
ATOM 726 O O . VAL A 1 94 ? -2.256 17.589 -1.012 1.00 91.00 94 VAL A O 1
ATOM 729 N N . GLU A 1 95 ? -0.905 17.615 -2.804 1.00 88.56 95 GLU A N 1
ATOM 730 C CA . GLU A 1 95 ? -1.122 19.034 -3.150 1.00 88.56 95 GLU A CA 1
ATOM 731 C C . GLU A 1 95 ? -2.343 19.247 -4.056 1.00 88.56 95 GLU A C 1
ATOM 733 O O . GLU A 1 95 ? -3.084 20.208 -3.862 1.00 88.56 95 GLU A O 1
ATOM 738 N N . ASP A 1 96 ? -2.582 18.318 -4.982 1.00 89.31 96 ASP A N 1
ATOM 739 C CA . ASP A 1 96 ? -3.641 18.392 -5.990 1.00 89.31 96 ASP A CA 1
ATOM 740 C C . ASP A 1 96 ? -4.602 17.213 -5.856 1.00 89.31 96 ASP A C 1
ATOM 742 O O . ASP A 1 96 ? -4.224 16.138 -5.395 1.00 89.31 96 ASP A O 1
ATOM 746 N N . ASP A 1 97 ? -5.849 17.382 -6.290 1.00 91.38 97 ASP A N 1
ATOM 747 C CA . ASP A 1 97 ? -6.816 16.286 -6.296 1.00 91.38 97 ASP A CA 1
ATOM 748 C C . ASP A 1 97 ? -6.331 15.138 -7.198 1.00 91.38 97 ASP A C 1
ATOM 750 O O . ASP A 1 97 ? -6.244 15.282 -8.416 1.00 91.38 97 ASP A O 1
ATOM 754 N N . VAL A 1 98 ? -6.046 13.974 -6.603 1.00 91.88 98 VAL A N 1
ATOM 755 C CA . VAL A 1 98 ? -5.611 12.775 -7.345 1.00 91.88 98 VAL A CA 1
ATOM 756 C C . VAL A 1 98 ? -6.813 11.929 -7.737 1.00 91.88 98 VAL A C 1
ATOM 758 O O . VAL A 1 98 ? -6.955 11.483 -8.872 1.00 91.88 98 VAL A O 1
ATOM 761 N N . THR A 1 99 ? -7.705 11.701 -6.775 1.00 89.94 99 THR A N 1
ATOM 762 C CA . THR A 1 99 ? -8.993 11.031 -6.979 1.00 89.94 99 THR A CA 1
ATOM 763 C C . THR A 1 99 ? -10.037 11.647 -6.053 1.00 89.94 99 THR A C 1
ATOM 765 O O . THR A 1 99 ? -9.672 12.279 -5.061 1.00 89.94 99 THR A O 1
ATOM 768 N N . PRO A 1 100 ? -11.340 11.375 -6.255 1.00 89.50 100 PRO A N 1
ATOM 769 C CA . PRO A 1 100 ? -12.369 11.773 -5.295 1.00 89.50 100 PRO A CA 1
ATOM 770 C C . PRO A 1 100 ? -12.161 11.226 -3.872 1.00 89.50 100 PRO A C 1
ATOM 772 O O . PRO A 1 100 ? -12.845 11.656 -2.949 1.00 89.50 100 PRO A O 1
ATOM 775 N N . HIS A 1 101 ? -11.293 10.226 -3.684 1.00 86.25 101 HIS A N 1
ATOM 776 C CA . HIS A 1 101 ? -10.987 9.611 -2.384 1.00 86.25 101 HIS A CA 1
ATOM 777 C C . HIS A 1 101 ? -9.585 9.990 -1.878 1.00 86.25 101 HIS A C 1
ATOM 779 O O . HIS A 1 101 ? -9.192 9.581 -0.791 1.00 86.25 101 HIS A O 1
ATOM 785 N N . CYS A 1 102 ? -8.848 10.777 -2.662 1.00 93.06 102 CYS A N 1
ATOM 786 C CA . CYS A 1 102 ? -7.548 11.345 -2.336 1.00 93.06 102 CYS A CA 1
ATOM 787 C C . CYS A 1 102 ? -7.500 12.801 -2.848 1.00 93.06 102 CYS A C 1
ATOM 789 O O . CYS A 1 102 ? -6.807 13.082 -3.832 1.00 93.06 102 CYS A O 1
ATOM 791 N N . PRO A 1 103 ? -8.306 13.710 -2.261 1.00 94.50 103 PRO A N 1
ATOM 792 C CA . PRO A 1 103 ? -8.274 15.129 -2.601 1.00 94.50 103 PRO A CA 1
ATOM 793 C C . PRO A 1 103 ? -7.009 15.817 -2.068 1.00 94.50 103 PRO A C 1
ATOM 795 O O . PRO A 1 103 ? -6.298 15.276 -1.209 1.00 94.50 103 PRO A O 1
ATOM 798 N N . ALA A 1 104 ? -6.778 17.047 -2.513 1.00 92.25 104 ALA A N 1
ATOM 799 C CA . ALA A 1 104 ? -5.759 17.933 -1.975 1.00 92.25 104 ALA A CA 1
ATOM 800 C C . ALA A 1 104 ? -5.843 18.026 -0.438 1.00 92.25 104 ALA A C 1
ATOM 802 O O . ALA A 1 104 ? -6.915 18.110 0.165 1.00 92.25 104 ALA A O 1
ATOM 803 N N . GLY A 1 105 ? -4.684 17.992 0.211 1.00 89.69 105 GLY A N 1
ATOM 804 C CA . GLY A 1 105 ? -4.527 17.973 1.662 1.00 89.69 105 GLY A CA 1
ATOM 805 C C . GLY A 1 105 ? -4.538 16.578 2.295 1.00 89.69 105 GLY A C 1
ATOM 806 O O . GLY A 1 105 ? -4.206 16.474 3.479 1.00 89.69 105 GLY A O 1
ATOM 807 N N . THR A 1 106 ? -4.864 15.517 1.546 1.00 93.50 106 THR A N 1
ATOM 808 C CA . THR A 1 106 ? -4.841 14.132 2.051 1.00 93.50 106 THR A CA 1
ATOM 809 C C . THR A 1 106 ? -3.423 13.719 2.439 1.00 93.50 106 THR A C 1
ATOM 811 O O . THR A 1 106 ? -2.478 13.926 1.680 1.00 93.50 106 THR A O 1
ATOM 814 N N . LEU A 1 107 ? -3.269 13.113 3.619 1.00 93.88 107 LEU A N 1
ATOM 815 C CA . LEU A 1 107 ? -2.007 12.508 4.042 1.00 93.88 107 LEU A CA 1
ATOM 816 C C . LEU A 1 107 ? -1.930 11.058 3.564 1.00 93.88 107 LEU A C 1
ATOM 818 O O . LEU A 1 107 ? -2.834 10.264 3.822 1.00 93.88 107 LEU A O 1
ATOM 822 N N . VAL A 1 108 ? -0.826 10.712 2.909 1.00 95.31 108 VAL A N 1
ATOM 823 C CA . VAL A 1 108 ? -0.574 9.382 2.343 1.00 95.31 108 VAL A CA 1
ATOM 824 C C . VAL A 1 108 ? 0.782 8.848 2.792 1.00 95.31 108 VAL A C 1
ATOM 826 O O . VAL A 1 108 ? 1.696 9.619 3.094 1.00 95.31 108 VAL A O 1
ATOM 829 N N . ALA A 1 109 ? 0.930 7.527 2.822 1.00 96.00 109 ALA A N 1
ATOM 830 C CA . ALA A 1 109 ? 2.214 6.866 3.009 1.00 96.00 109 ALA A CA 1
ATOM 831 C C . ALA A 1 109 ? 2.868 6.632 1.639 1.00 96.00 109 ALA A C 1
ATOM 833 O O . ALA A 1 109 ? 2.416 5.816 0.844 1.00 96.00 109 ALA A O 1
ATOM 834 N N . CYS A 1 110 ? 3.943 7.356 1.349 1.00 94.69 110 CYS A N 1
ATOM 835 C CA . CYS A 1 110 ? 4.710 7.238 0.119 1.00 94.69 110 CYS A CA 1
ATOM 836 C C . CYS A 1 110 ? 5.855 6.233 0.305 1.00 94.69 110 CYS A C 1
ATOM 838 O O . CYS A 1 110 ? 6.822 6.515 1.017 1.00 94.69 110 CYS A O 1
ATOM 840 N N . LYS A 1 111 ? 5.758 5.065 -0.335 1.00 94.44 111 LYS A N 1
ATOM 841 C CA . LYS A 1 111 ? 6.801 4.028 -0.342 1.00 94.44 111 LYS A CA 1
ATOM 842 C C . LYS A 1 111 ? 7.703 4.198 -1.564 1.00 94.44 111 LYS A C 1
ATOM 844 O O . LYS A 1 111 ? 7.229 4.139 -2.695 1.00 94.44 111 LYS A O 1
ATOM 849 N N . ARG A 1 112 ? 9.004 4.393 -1.342 1.00 91.69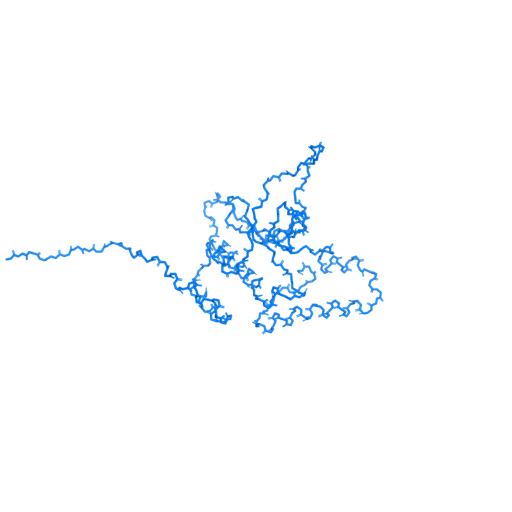 112 ARG A N 1
ATOM 850 C CA . ARG A 1 112 ? 10.030 4.593 -2.381 1.00 91.69 112 ARG A CA 1
ATOM 851 C C . ARG A 1 112 ? 11.078 3.497 -2.307 1.00 91.69 112 ARG A C 1
ATOM 853 O O . ARG A 1 112 ? 11.607 3.237 -1.232 1.00 91.69 112 ARG A O 1
ATOM 860 N N . TYR A 1 113 ? 11.392 2.876 -3.437 1.00 89.94 113 TYR A N 1
ATOM 861 C CA . TYR A 1 113 ? 12.385 1.803 -3.506 1.00 89.94 113 TYR A CA 1
ATOM 862 C C . TYR A 1 113 ? 13.788 2.378 -3.673 1.00 89.94 113 TYR A C 1
ATOM 864 O O . TYR A 1 113 ? 13.993 3.350 -4.401 1.00 89.94 113 TYR A O 1
ATOM 872 N N . HIS A 1 114 ? 14.761 1.776 -2.993 1.00 85.62 114 HIS A N 1
ATOM 873 C CA . HIS A 1 114 ? 16.155 2.186 -3.086 1.00 85.62 114 HIS A CA 1
ATOM 874 C C . HIS A 1 114 ? 16.702 1.863 -4.482 1.00 85.62 114 HIS A C 1
ATOM 876 O O . HIS A 1 114 ? 16.884 0.700 -4.834 1.00 85.62 114 HIS A O 1
ATOM 882 N N . GLN A 1 115 ? 16.986 2.897 -5.273 1.00 74.06 115 GLN A N 1
ATOM 883 C CA . GLN A 1 115 ? 17.654 2.750 -6.564 1.00 74.06 115 GLN A CA 1
ATOM 884 C C . GLN A 1 115 ? 19.174 2.698 -6.369 1.00 74.06 115 GLN A C 1
ATOM 886 O O . GLN A 1 115 ? 19.742 3.473 -5.596 1.00 74.06 115 GLN A O 1
ATOM 891 N N . ALA A 1 116 ? 19.851 1.807 -7.099 1.00 64.25 116 ALA A N 1
ATOM 892 C CA . ALA A 1 116 ? 21.303 1.877 -7.215 1.00 64.25 116 ALA A CA 1
ATOM 893 C C . ALA A 1 116 ? 21.693 3.191 -7.929 1.00 64.25 116 ALA A C 1
ATOM 895 O O . ALA A 1 116 ? 21.010 3.584 -8.878 1.00 64.25 116 ALA A O 1
ATOM 896 N N . PRO A 1 117 ? 22.772 3.883 -7.516 1.00 58.81 117 PRO A N 1
ATOM 897 C CA . PRO A 1 117 ? 23.201 5.108 -8.182 1.00 58.81 117 PRO A CA 1
ATOM 898 C C . PRO A 1 117 ? 23.480 4.842 -9.666 1.00 58.81 117 PRO A C 1
ATOM 900 O O . PRO A 1 117 ? 24.291 3.977 -9.987 1.00 58.81 117 PRO A O 1
ATOM 903 N N . GLN A 1 118 ? 22.872 5.620 -10.566 1.00 53.41 118 GLN A N 1
ATOM 904 C CA . GLN A 1 118 ? 23.015 5.457 -12.025 1.00 53.41 118 GLN A CA 1
ATOM 905 C C . GLN A 1 118 ? 24.473 5.585 -12.533 1.00 53.41 118 GLN A C 1
ATOM 907 O O . GLN A 1 118 ? 24.776 5.185 -13.652 1.00 53.41 118 GLN A O 1
ATOM 912 N N . ASN A 1 119 ? 25.390 6.106 -11.706 1.00 49.31 119 ASN A N 1
ATOM 913 C CA . ASN A 1 119 ? 26.788 6.376 -12.060 1.00 49.31 119 ASN A CA 1
ATOM 914 C C . ASN A 1 119 ? 27.775 5.234 -11.756 1.00 49.31 119 ASN A C 1
ATOM 916 O O . ASN A 1 119 ? 28.980 5.407 -11.960 1.00 49.31 119 ASN A O 1
ATOM 920 N N . THR A 1 120 ? 27.331 4.074 -11.269 1.00 50.16 120 THR A N 1
ATOM 921 C CA . THR A 1 120 ? 28.231 2.923 -11.125 1.00 50.16 120 THR A CA 1
ATOM 922 C C . THR A 1 120 ? 28.341 2.185 -12.456 1.00 50.16 120 THR A C 1
ATOM 924 O O . THR A 1 120 ? 27.451 1.450 -12.879 1.00 50.16 120 THR A O 1
ATOM 927 N N . VAL A 1 121 ? 29.470 2.377 -13.141 1.00 43.91 121 VAL A N 1
ATOM 928 C CA . VAL A 1 121 ? 29.879 1.516 -14.258 1.00 43.91 121 VAL A CA 1
ATOM 929 C C . VAL A 1 121 ? 29.923 0.079 -13.726 1.00 43.91 121 VAL A C 1
ATOM 931 O O . VAL A 1 121 ? 30.797 -0.258 -12.932 1.00 43.91 121 VAL A O 1
ATOM 934 N N . GLY A 1 122 ? 28.936 -0.736 -14.110 1.00 50.56 122 GLY A N 1
ATOM 935 C CA . GLY A 1 122 ? 28.724 -2.079 -13.559 1.00 50.56 122 GLY A CA 1
ATOM 936 C C . GLY A 1 122 ? 27.620 -2.185 -12.501 1.00 50.56 122 GLY A C 1
ATOM 937 O O . GLY A 1 122 ? 27.724 -3.049 -11.634 1.00 50.56 122 GLY A O 1
ATOM 938 N N . ALA A 1 123 ? 26.585 -1.333 -12.545 1.00 55.31 123 ALA A N 1
ATOM 939 C CA . ALA A 1 123 ? 25.354 -1.540 -11.781 1.00 55.31 123 ALA A CA 1
ATOM 940 C C . ALA A 1 123 ? 24.911 -3.011 -11.885 1.00 55.31 123 ALA A C 1
ATOM 942 O O . ALA A 1 123 ? 24.824 -3.562 -12.988 1.00 55.31 123 ALA A O 1
ATOM 943 N N . ASP A 1 124 ? 24.710 -3.648 -10.729 1.00 63.44 124 ASP A N 1
ATOM 944 C CA . ASP A 1 124 ? 24.330 -5.054 -10.621 1.00 63.44 124 ASP A CA 1
ATOM 945 C C . ASP A 1 124 ? 22.956 -5.256 -11.267 1.00 63.44 124 ASP A C 1
ATOM 947 O O . ASP A 1 124 ? 21.920 -5.055 -10.631 1.00 63.44 124 ASP A O 1
ATOM 951 N N . ARG A 1 125 ? 22.965 -5.622 -12.555 1.00 67.88 125 ARG A N 1
ATOM 952 C CA . ARG A 1 125 ? 21.761 -5.884 -13.356 1.00 67.88 125 ARG A CA 1
ATOM 953 C C . ARG A 1 125 ? 20.828 -6.848 -12.628 1.00 67.88 125 ARG A C 1
ATOM 955 O O . ARG A 1 125 ? 19.633 -6.600 -12.558 1.00 67.88 125 ARG A O 1
ATOM 962 N N . ASN A 1 126 ? 21.391 -7.853 -11.956 1.00 70.44 126 ASN A N 1
ATOM 963 C CA . ASN A 1 126 ? 20.614 -8.834 -11.207 1.00 70.44 126 ASN A CA 1
ATOM 964 C C . ASN A 1 126 ? 19.879 -8.204 -10.012 1.00 70.44 126 ASN A C 1
ATOM 966 O O . ASN A 1 126 ? 18.770 -8.616 -9.679 1.00 70.44 126 ASN A O 1
ATOM 970 N N . GLY A 1 127 ? 20.487 -7.223 -9.344 1.00 75.31 127 GLY A N 1
ATOM 971 C CA . GLY A 1 127 ? 19.863 -6.491 -8.243 1.00 75.31 127 GLY A CA 1
ATOM 972 C C . GLY A 1 127 ? 18.696 -5.624 -8.715 1.00 75.31 127 GLY A C 1
ATOM 973 O O . GLY A 1 127 ? 17.630 -5.630 -8.095 1.00 75.31 127 GLY A O 1
ATOM 974 N N . THR A 1 128 ? 18.873 -4.923 -9.836 1.00 77.81 128 THR A N 1
ATOM 975 C CA . THR A 1 128 ? 17.827 -4.092 -10.447 1.00 77.81 128 THR A CA 1
ATOM 976 C C . THR A 1 128 ? 16.661 -4.935 -10.961 1.00 77.81 128 THR A C 1
ATOM 978 O O . THR A 1 128 ? 15.517 -4.638 -10.623 1.00 77.81 128 THR A O 1
ATOM 981 N N . ASP A 1 129 ? 16.936 -6.028 -11.673 1.00 80.75 129 ASP A N 1
ATOM 982 C CA . ASP A 1 129 ? 15.905 -6.921 -12.212 1.00 80.75 129 ASP A CA 1
ATOM 983 C C . ASP A 1 129 ? 15.070 -7.554 -11.087 1.00 80.75 129 ASP A C 1
ATOM 985 O O . ASP A 1 129 ? 13.842 -7.627 -11.163 1.00 80.75 129 ASP A O 1
ATOM 989 N N . ARG A 1 130 ? 15.713 -7.945 -9.976 1.00 83.06 130 ARG A N 1
ATOM 990 C CA . ARG A 1 130 ? 15.009 -8.464 -8.790 1.00 83.06 130 ARG A CA 1
ATOM 991 C C . ARG A 1 130 ? 14.125 -7.417 -8.129 1.00 83.06 130 ARG A C 1
ATOM 993 O O . ARG A 1 130 ? 13.009 -7.739 -7.726 1.00 83.06 130 ARG A O 1
ATOM 1000 N N . MET A 1 131 ? 14.604 -6.180 -8.011 1.00 85.38 131 MET A N 1
ATOM 1001 C CA . MET A 1 131 ? 13.794 -5.081 -7.490 1.00 85.38 131 MET A CA 1
ATOM 1002 C C . MET A 1 131 ? 12.573 -4.840 -8.383 1.00 85.38 131 MET A C 1
ATOM 1004 O O . MET A 1 131 ? 11.474 -4.668 -7.858 1.00 85.38 131 MET A O 1
ATOM 1008 N N . TYR A 1 132 ? 12.741 -4.872 -9.708 1.00 87.38 132 TYR A N 1
ATOM 1009 C CA . TYR A 1 132 ? 11.624 -4.710 -10.636 1.00 87.38 132 TYR A CA 1
ATOM 1010 C C . TYR A 1 132 ? 10.608 -5.837 -10.515 1.00 87.38 132 TYR A C 1
ATOM 1012 O O . TYR A 1 132 ? 9.411 -5.566 -10.440 1.00 87.38 132 TYR A O 1
ATOM 1020 N N . ALA A 1 133 ? 11.071 -7.081 -10.394 1.00 85.69 133 ALA A N 1
ATOM 1021 C CA . ALA A 1 133 ? 10.199 -8.223 -10.154 1.00 85.69 133 ALA A CA 1
ATOM 1022 C C . ALA A 1 133 ? 9.401 -8.085 -8.849 1.00 85.69 133 ALA A C 1
ATOM 1024 O O . ALA A 1 133 ? 8.193 -8.315 -8.845 1.00 85.69 133 ALA A O 1
ATOM 1025 N N . TRP A 1 134 ? 10.037 -7.659 -7.752 1.00 87.25 134 TRP A N 1
ATOM 1026 C CA . TRP A 1 134 ? 9.347 -7.446 -6.476 1.00 87.25 134 TRP A CA 1
ATOM 1027 C C . TRP A 1 134 ? 8.327 -6.315 -6.531 1.00 87.25 134 TRP A C 1
ATOM 1029 O O . TRP A 1 134 ? 7.203 -6.496 -6.070 1.00 87.25 134 TRP A O 1
ATOM 1039 N N . LEU A 1 135 ? 8.690 -5.174 -7.118 1.00 89.75 135 LEU A N 1
ATOM 1040 C CA . LEU A 1 135 ? 7.774 -4.047 -7.270 1.00 89.75 135 LEU A CA 1
ATOM 1041 C C . LEU A 1 135 ? 6.587 -4.409 -8.163 1.00 89.75 135 LEU A C 1
ATOM 1043 O O . LEU A 1 135 ? 5.447 -4.097 -7.827 1.00 89.75 135 LEU A O 1
ATOM 1047 N N . LEU A 1 136 ? 6.831 -5.091 -9.282 1.00 88.75 136 LEU A N 1
ATOM 1048 C CA . LEU A 1 136 ? 5.758 -5.486 -10.185 1.00 88.75 136 LEU A CA 1
ATOM 1049 C C . LEU A 1 136 ? 4.812 -6.478 -9.505 1.00 88.75 136 LEU A C 1
ATOM 1051 O O . LEU A 1 136 ? 3.598 -6.343 -9.627 1.00 88.75 136 LEU A O 1
ATOM 1055 N N . GLN A 1 137 ? 5.353 -7.429 -8.739 1.00 88.69 137 GLN A N 1
ATOM 1056 C CA . GLN A 1 137 ? 4.543 -8.346 -7.944 1.00 88.69 137 GLN A CA 1
ATOM 1057 C C . GLN A 1 137 ? 3.703 -7.602 -6.899 1.00 88.69 137 GLN A C 1
ATOM 1059 O O . GLN A 1 137 ? 2.511 -7.872 -6.768 1.00 88.69 137 GLN A O 1
ATOM 1064 N N . GLU A 1 138 ? 4.293 -6.647 -6.182 1.00 92.12 138 GLU A N 1
ATOM 1065 C CA . GLU A 1 138 ? 3.585 -5.837 -5.188 1.00 92.12 138 GLU A CA 1
ATOM 1066 C C . GLU A 1 138 ? 2.456 -5.009 -5.827 1.00 92.12 138 GLU A C 1
ATOM 1068 O O . GLU A 1 138 ? 1.321 -5.026 -5.348 1.00 92.12 138 GLU A O 1
ATOM 1073 N N . LEU A 1 139 ? 2.721 -4.365 -6.967 1.00 91.94 139 LEU A N 1
ATOM 1074 C CA . LEU A 1 139 ? 1.714 -3.633 -7.737 1.00 91.94 139 LEU A CA 1
ATOM 1075 C C . LEU A 1 139 ? 0.569 -4.533 -8.213 1.00 91.94 139 LEU A C 1
ATOM 1077 O O . LEU A 1 139 ? -0.592 -4.143 -8.094 1.00 91.94 139 LEU A O 1
ATOM 1081 N N . ARG A 1 140 ? 0.862 -5.742 -8.708 1.00 89.50 140 ARG A N 1
ATOM 1082 C CA . ARG A 1 140 ? -0.167 -6.715 -9.123 1.00 89.50 140 ARG A CA 1
ATOM 1083 C C . ARG A 1 140 ? -1.112 -7.058 -7.976 1.00 89.50 140 ARG A C 1
ATOM 1085 O O . ARG A 1 140 ? -2.326 -7.064 -8.168 1.00 89.50 140 ARG A O 1
ATOM 1092 N N . VAL A 1 141 ? -0.567 -7.286 -6.781 1.00 92.25 141 VAL A N 1
ATOM 1093 C CA . VAL A 1 141 ? -1.369 -7.563 -5.580 1.00 92.25 141 VAL A CA 1
ATOM 1094 C C . VAL A 1 141 ? -2.271 -6.370 -5.250 1.00 92.25 141 VAL A C 1
ATOM 1096 O O . VAL A 1 141 ? -3.471 -6.558 -5.056 1.00 92.25 141 VAL A O 1
ATOM 1099 N N . PHE A 1 142 ? -1.745 -5.140 -5.268 1.00 93.69 142 PHE A N 1
ATOM 1100 C CA . PHE A 1 142 ? -2.551 -3.935 -5.028 1.00 93.69 142 PHE A CA 1
ATOM 1101 C C . PHE A 1 142 ? -3.639 -3.692 -6.082 1.00 93.69 142 PHE A C 1
ATOM 1103 O O . PHE A 1 142 ? -4.680 -3.109 -5.775 1.00 93.69 142 PHE A O 1
ATOM 1110 N N . CYS A 1 143 ? -3.418 -4.140 -7.316 1.00 90.81 143 CYS A N 1
ATOM 1111 C CA . CYS A 1 143 ? -4.367 -3.971 -8.412 1.00 90.81 143 CYS A CA 1
ATOM 1112 C C . CYS A 1 143 ? -5.460 -5.040 -8.448 1.00 90.81 143 CYS A C 1
ATOM 1114 O O . CYS A 1 143 ? -6.459 -4.864 -9.146 1.00 90.81 143 CYS A O 1
ATOM 1116 N N . HIS A 1 144 ? -5.314 -6.130 -7.690 1.00 91.69 144 HIS A N 1
ATOM 1117 C CA . HIS A 1 144 ? -6.299 -7.199 -7.696 1.00 91.69 144 HIS A CA 1
ATOM 1118 C C . HIS A 1 144 ? -7.670 -6.677 -7.205 1.00 91.69 144 HIS A C 1
ATOM 1120 O O . HIS A 1 144 ? -7.777 -6.245 -6.051 1.00 91.69 144 HIS A O 1
ATOM 1126 N N . PRO A 1 145 ? -8.759 -6.784 -7.998 1.00 91.19 145 PRO A N 1
ATOM 1127 C CA . PRO A 1 145 ? -10.037 -6.132 -7.688 1.00 91.19 145 PRO A CA 1
ATOM 1128 C C . PRO A 1 145 ? -10.611 -6.484 -6.311 1.00 91.19 145 PRO A C 1
ATOM 1130 O O . PRO A 1 145 ? -11.067 -5.608 -5.577 1.00 91.19 145 PRO A O 1
ATOM 1133 N N . LYS A 1 146 ? -10.540 -7.766 -5.917 1.00 92.75 146 LYS A N 1
ATOM 1134 C CA . LYS A 1 146 ? -11.014 -8.202 -4.590 1.00 92.75 146 LYS A CA 1
ATOM 1135 C C . LYS A 1 146 ? -10.166 -7.669 -3.434 1.00 92.75 146 LYS A C 1
ATOM 1137 O O . LYS A 1 146 ? -10.705 -7.502 -2.350 1.00 92.75 146 LYS A O 1
ATOM 1142 N N . LEU A 1 147 ? -8.869 -7.432 -3.650 1.00 94.69 147 LEU A N 1
ATOM 1143 C CA . LEU A 1 147 ? -7.965 -6.946 -2.605 1.00 94.69 147 LEU A CA 1
ATOM 1144 C C . LEU A 1 147 ? -8.099 -5.435 -2.451 1.00 94.69 147 LEU A C 1
ATOM 1146 O O . LEU A 1 147 ? -8.279 -4.955 -1.338 1.00 94.69 147 LEU A O 1
ATOM 1150 N N . ARG A 1 148 ? -8.144 -4.702 -3.570 1.00 92.69 148 ARG A N 1
ATOM 1151 C CA . ARG A 1 148 ? -8.359 -3.249 -3.599 1.00 92.69 148 ARG A CA 1
ATOM 1152 C C . ARG A 1 148 ? -9.658 -2.818 -2.906 1.00 92.69 148 ARG A C 1
ATOM 1154 O O . ARG A 1 148 ? -9.721 -1.733 -2.333 1.00 92.69 148 ARG A O 1
ATOM 1161 N N . ALA A 1 149 ? -10.693 -3.657 -2.957 1.00 93.00 149 ALA A N 1
ATOM 1162 C CA . ALA A 1 149 ? -11.979 -3.403 -2.309 1.00 93.00 149 ALA A CA 1
ATOM 1163 C C . ALA A 1 149 ? -12.050 -3.859 -0.836 1.00 93.00 149 ALA A C 1
ATOM 1165 O O . ALA A 1 149 ? -13.048 -3.583 -0.170 1.00 93.00 149 ALA A O 1
ATOM 1166 N N . HIS A 1 150 ? -11.044 -4.572 -0.323 1.00 96.81 150 HIS A N 1
ATOM 1167 C CA . HIS A 1 150 ? -11.110 -5.203 0.993 1.00 96.81 150 HIS A CA 1
ATOM 1168 C C . HIS A 1 150 ? -10.729 -4.230 2.117 1.00 96.81 150 HIS A C 1
ATOM 1170 O O . HIS A 1 150 ? -9.714 -3.549 2.041 1.00 96.81 150 HIS A O 1
ATOM 1176 N N . GLU A 1 151 ? -11.517 -4.186 3.195 1.00 96.31 151 GLU A N 1
ATOM 1177 C CA . GLU A 1 151 ? -11.312 -3.238 4.305 1.00 96.31 151 GLU A CA 1
ATOM 1178 C C . GLU A 1 151 ? -10.039 -3.504 5.125 1.00 96.31 151 GLU A C 1
ATOM 1180 O O . GLU A 1 151 ? -9.458 -2.579 5.680 1.00 96.31 151 GLU A O 1
ATOM 1185 N N . ASN A 1 152 ? -9.596 -4.764 5.191 1.00 96.81 152 ASN A N 1
ATOM 1186 C CA . ASN A 1 152 ? -8.400 -5.173 5.938 1.00 96.81 152 ASN A CA 1
ATOM 1187 C C . ASN A 1 152 ? -7.148 -5.330 5.050 1.00 96.81 152 ASN A C 1
ATOM 1189 O O . ASN A 1 152 ? -6.246 -6.087 5.403 1.00 96.81 152 ASN A O 1
ATOM 1193 N N . ILE A 1 153 ? -7.119 -4.694 3.875 1.00 96.12 153 ILE A N 1
ATOM 1194 C CA . ILE A 1 153 ? -5.955 -4.653 2.981 1.00 96.12 153 ILE A CA 1
ATOM 1195 C C . ILE A 1 153 ? -5.618 -3.189 2.707 1.00 96.12 153 ILE A C 1
ATOM 1197 O O . ILE A 1 153 ? -6.501 -2.411 2.355 1.00 96.12 153 ILE A O 1
ATOM 1201 N N . CYS A 1 154 ? -4.338 -2.841 2.852 1.00 95.31 154 CYS A N 1
ATOM 1202 C CA . CYS A 1 154 ? -3.851 -1.494 2.578 1.00 95.31 154 CYS A CA 1
ATOM 1203 C C . CYS A 1 154 ? -4.138 -1.095 1.123 1.00 95.31 154 CYS A C 1
ATOM 1205 O O . CYS A 1 154 ? -3.930 -1.885 0.198 1.00 95.31 154 CYS A O 1
ATOM 1207 N N . LYS A 1 155 ? -4.608 0.132 0.905 1.00 95.12 155 LYS A N 1
ATOM 1208 C CA . LYS A 1 155 ? -4.998 0.611 -0.427 1.00 95.12 155 LYS A CA 1
ATOM 1209 C C . LYS A 1 155 ? -3.884 1.380 -1.122 1.00 95.12 155 LYS A C 1
ATOM 1211 O O . LYS A 1 155 ? -3.340 2.337 -0.573 1.00 95.12 155 LYS A O 1
ATOM 1216 N N . LEU A 1 156 ? -3.638 1.020 -2.382 1.00 96.62 156 LEU A N 1
ATOM 1217 C CA . LEU A 1 156 ? -2.902 1.852 -3.330 1.00 96.62 156 LEU A CA 1
ATOM 1218 C C . LEU A 1 156 ? -3.819 2.967 -3.844 1.00 96.62 156 LEU A C 1
ATOM 1220 O O . LEU A 1 156 ? -4.859 2.699 -4.448 1.00 96.62 156 LEU A O 1
ATOM 1224 N N . LEU A 1 157 ? -3.429 4.212 -3.591 1.00 95.94 157 LEU A N 1
ATOM 1225 C CA . LEU A 1 157 ? -4.154 5.412 -4.001 1.00 95.94 157 LEU A CA 1
ATOM 1226 C C . LEU A 1 157 ? -3.645 5.940 -5.342 1.00 95.94 157 LEU A C 1
ATOM 1228 O O . LEU A 1 157 ? -4.446 6.380 -6.162 1.00 95.94 157 LEU A O 1
ATOM 1232 N N . PHE A 1 158 ? -2.330 5.891 -5.557 1.00 95.19 158 PHE A N 1
ATOM 1233 C CA . PHE A 1 158 ? -1.687 6.323 -6.795 1.00 95.19 158 PHE A CA 1
ATOM 1234 C C . PHE A 1 158 ? -0.277 5.745 -6.940 1.00 95.19 158 PHE A C 1
ATOM 1236 O O . PHE A 1 158 ? 0.337 5.294 -5.970 1.00 95.19 158 PHE A O 1
ATOM 1243 N N . VAL A 1 159 ? 0.264 5.833 -8.150 1.00 94.44 159 VAL A N 1
ATOM 1244 C CA . VAL A 1 159 ? 1.699 5.708 -8.432 1.00 94.44 159 VAL A CA 1
ATOM 1245 C C . VAL A 1 159 ? 2.263 7.075 -8.802 1.00 94.44 159 VAL A C 1
ATOM 1247 O O . VAL A 1 159 ? 1.585 7.876 -9.443 1.00 94.44 159 VAL A O 1
ATOM 1250 N N . GLY A 1 160 ? 3.493 7.367 -8.395 1.00 90.75 160 GLY A N 1
ATOM 1251 C CA . GLY A 1 160 ? 4.104 8.660 -8.685 1.00 90.75 160 GLY A CA 1
ATOM 1252 C C . GLY A 1 160 ? 5.592 8.572 -8.952 1.00 90.75 160 GLY A C 1
ATOM 1253 O O . GLY A 1 160 ? 6.267 7.684 -8.439 1.00 90.75 160 GLY A O 1
ATOM 1254 N N . TRP A 1 161 ? 6.114 9.512 -9.729 1.00 87.62 161 TRP A N 1
ATOM 1255 C CA . TRP A 1 161 ? 7.530 9.569 -10.088 1.00 87.62 161 TRP A CA 1
ATOM 1256 C C . TRP A 1 161 ? 8.151 10.859 -9.570 1.00 87.62 161 TRP A C 1
ATOM 1258 O O . TRP A 1 161 ? 7.546 11.929 -9.623 1.00 87.62 161 TRP A O 1
ATOM 1268 N N . ASP A 1 162 ? 9.372 10.764 -9.048 1.00 79.12 162 ASP A N 1
ATOM 1269 C CA . ASP A 1 162 ? 10.179 11.916 -8.658 1.00 79.12 162 ASP A CA 1
ATOM 1270 C C . ASP A 1 162 ? 11.054 12.373 -9.816 1.00 79.12 162 ASP A C 1
ATOM 1272 O O . ASP A 1 162 ? 12.283 12.324 -9.791 1.00 79.12 162 ASP A O 1
ATOM 1276 N N . GLY A 1 163 ? 10.404 12.894 -10.847 1.00 71.50 163 GLY A N 1
ATOM 1277 C CA . GLY A 1 163 ? 11.136 13.530 -11.915 1.00 71.50 163 GLY A CA 1
ATOM 1278 C C . GLY A 1 163 ? 11.871 12.567 -12.833 1.00 71.50 163 GLY A C 1
ATOM 1279 O O . GLY A 1 163 ? 11.244 11.972 -13.695 1.00 71.50 163 GLY A O 1
ATOM 1280 N N . ASP A 1 164 ? 13.192 12.463 -12.672 1.00 65.88 164 ASP A N 1
ATOM 1281 C CA . ASP A 1 164 ? 14.060 11.694 -13.578 1.00 65.88 164 ASP A CA 1
ATOM 1282 C C . ASP A 1 164 ? 14.218 10.231 -13.106 1.00 65.88 164 ASP A C 1
ATOM 1284 O O . ASP A 1 164 ? 14.892 9.418 -13.745 1.00 65.88 164 ASP A O 1
ATOM 1288 N N . GLY A 1 165 ? 13.613 9.890 -11.961 1.00 71.06 165 GLY A N 1
ATOM 1289 C CA . GLY A 1 165 ? 13.522 8.525 -11.467 1.00 71.06 165 GLY A CA 1
ATOM 1290 C C . GLY A 1 165 ? 12.691 7.654 -12.405 1.00 71.06 165 GLY A C 1
ATOM 1291 O O . GLY A 1 165 ? 11.679 8.081 -12.945 1.00 71.06 165 GLY A O 1
ATOM 1292 N N . VAL A 1 166 ? 13.118 6.406 -12.590 1.00 77.12 166 VAL A N 1
ATOM 1293 C CA . VAL A 1 166 ? 12.435 5.429 -13.456 1.00 77.12 166 VAL A CA 1
ATOM 1294 C C . VAL A 1 166 ? 11.477 4.516 -12.691 1.00 77.12 166 VAL A C 1
ATOM 1296 O O . VAL A 1 166 ? 10.530 3.973 -13.256 1.00 77.12 166 VAL A O 1
ATOM 1299 N N . VAL A 1 167 ? 11.714 4.356 -11.389 1.00 86.31 167 VAL A N 1
ATOM 1300 C CA . VAL A 1 167 ? 10.915 3.504 -10.505 1.00 86.31 167 VAL A CA 1
ATOM 1301 C C . VAL A 1 167 ? 9.829 4.342 -9.840 1.00 86.31 167 VAL A C 1
ATOM 1303 O O . VAL A 1 167 ? 10.182 5.325 -9.184 1.00 86.31 167 VAL A O 1
ATOM 1306 N N . PRO A 1 168 ? 8.544 3.960 -9.943 1.00 91.19 168 PRO A N 1
ATOM 1307 C CA . PRO A 1 168 ? 7.492 4.670 -9.237 1.00 91.19 168 PRO A CA 1
ATOM 1308 C C . PRO A 1 168 ? 7.617 4.505 -7.724 1.00 91.19 168 PRO A C 1
ATOM 1310 O O . PRO A 1 168 ? 7.939 3.431 -7.207 1.00 91.19 168 PRO A O 1
ATOM 1313 N N . ALA A 1 169 ? 7.266 5.563 -7.005 1.00 92.56 169 ALA A N 1
ATOM 1314 C CA . ALA A 1 169 ? 6.818 5.463 -5.632 1.00 92.56 169 ALA A CA 1
ATOM 1315 C C . ALA A 1 169 ? 5.346 5.034 -5.587 1.00 92.56 169 ALA A C 1
ATOM 1317 O O . ALA A 1 169 ? 4.550 5.382 -6.464 1.00 92.56 169 ALA A O 1
ATOM 1318 N N . LEU A 1 170 ? 4.979 4.332 -4.520 1.00 95.50 170 LEU A N 1
ATOM 1319 C CA . LEU A 1 170 ? 3.599 3.940 -4.249 1.00 95.50 170 LEU A CA 1
ATOM 1320 C C . LEU A 1 170 ? 2.994 4.907 -3.233 1.00 95.50 170 LEU A C 1
ATOM 1322 O O . LEU A 1 170 ? 3.525 5.051 -2.130 1.00 95.50 170 LEU A O 1
ATOM 1326 N N . GLY A 1 171 ? 1.903 5.575 -3.600 1.00 96.00 171 GLY A N 1
ATOM 1327 C CA . GLY A 1 171 ? 1.075 6.353 -2.686 1.00 96.00 171 GLY A CA 1
ATOM 1328 C C . GLY A 1 171 ? 0.031 5.448 -2.049 1.00 96.00 171 GLY A C 1
ATOM 1329 O O . GLY A 1 171 ? -0.934 5.066 -2.707 1.00 96.00 171 GLY A O 1
ATOM 1330 N N . LEU A 1 172 ? 0.233 5.087 -0.788 1.00 96.81 172 LEU A N 1
ATOM 1331 C CA . LEU A 1 172 ? -0.635 4.197 -0.022 1.00 96.81 172 LEU A CA 1
ATOM 1332 C C . LEU A 1 172 ? -1.474 4.989 0.984 1.00 96.81 172 LEU A C 1
ATOM 1334 O O . LEU A 1 172 ? -1.093 6.089 1.398 1.00 96.81 172 LEU A O 1
ATOM 1338 N N . GLU A 1 173 ? -2.597 4.426 1.421 1.00 95.88 173 GLU A N 1
ATOM 1339 C CA . GLU A 1 173 ? -3.327 4.998 2.553 1.00 95.88 173 GLU A CA 1
ATOM 1340 C C . GLU A 1 173 ? -2.438 5.065 3.806 1.00 95.88 173 GLU A C 1
ATOM 1342 O O . GLU A 1 173 ? -1.644 4.166 4.094 1.00 95.88 173 GLU A O 1
ATOM 1347 N N . LEU A 1 174 ? -2.535 6.171 4.545 1.00 95.62 174 LEU A N 1
ATOM 1348 C CA . LEU A 1 174 ? -1.747 6.356 5.754 1.00 95.62 174 LEU A CA 1
ATOM 1349 C C . LEU A 1 174 ? -2.452 5.711 6.951 1.00 95.62 174 LEU A C 1
ATOM 1351 O O . LEU A 1 174 ? -3.498 6.182 7.400 1.00 95.62 174 LEU A O 1
ATOM 1355 N N . ALA A 1 175 ? -1.830 4.686 7.533 1.00 93.44 175 ALA A N 1
ATOM 1356 C CA . ALA A 1 175 ? -2.245 4.148 8.823 1.00 93.44 175 ALA A CA 1
ATOM 1357 C C . ALA A 1 175 ? -1.922 5.156 9.941 1.00 93.44 175 ALA A C 1
ATOM 1359 O O . ALA A 1 175 ? -0.791 5.243 10.418 1.00 93.44 175 ALA A O 1
ATOM 1360 N N . ALA A 1 176 ? -2.924 5.927 10.374 1.00 89.50 176 ALA A N 1
ATOM 1361 C CA . ALA A 1 176 ? -2.755 7.014 11.347 1.00 89.50 176 ALA A CA 1
ATOM 1362 C C . ALA A 1 176 ? -2.192 6.573 12.714 1.00 89.50 176 ALA A C 1
ATOM 1364 O O . ALA A 1 176 ? -1.665 7.398 13.456 1.00 89.50 176 ALA A O 1
ATOM 1365 N N . TYR A 1 177 ? -2.300 5.283 13.045 1.00 88.25 177 TYR A N 1
ATOM 1366 C CA . TYR A 1 177 ? -1.794 4.696 14.291 1.00 88.25 177 TYR A CA 1
ATOM 1367 C C . TYR A 1 177 ? -0.475 3.926 14.115 1.00 88.25 177 TYR A C 1
ATOM 1369 O O . TYR A 1 177 ? -0.037 3.251 15.045 1.00 88.25 177 TYR A O 1
ATOM 1377 N N . GLY A 1 178 ? 0.162 4.039 12.947 1.00 90.56 178 GLY A N 1
ATOM 1378 C CA . GLY A 1 178 ? 1.395 3.329 12.626 1.00 90.56 178 GLY A CA 1
ATOM 1379 C C . GLY A 1 178 ? 1.174 1.839 12.375 1.00 90.56 178 GLY A C 1
ATOM 1380 O O . GLY A 1 178 ? 0.091 1.407 11.974 1.00 90.56 178 GLY A O 1
ATOM 1381 N N . THR A 1 179 ? 2.228 1.060 12.595 1.00 92.31 179 THR A N 1
ATOM 1382 C CA . THR A 1 179 ? 2.213 -0.399 12.455 1.00 92.31 179 THR A CA 1
ATOM 1383 C C . THR A 1 179 ? 1.410 -1.066 13.573 1.00 92.31 179 THR A C 1
ATOM 1385 O O . THR A 1 179 ? 1.050 -0.452 14.589 1.00 92.31 179 THR A O 1
ATOM 1388 N N . LEU A 1 180 ? 1.151 -2.368 13.425 1.00 90.06 180 LEU A N 1
ATOM 1389 C CA . LEU A 1 180 ? 0.572 -3.138 14.517 1.00 90.06 180 LEU A CA 1
ATOM 1390 C C . LEU A 1 180 ? 1.518 -3.180 15.728 1.00 90.06 180 LEU A C 1
ATOM 1392 O O . LEU A 1 180 ? 1.045 -3.160 16.861 1.00 90.06 180 LEU A O 1
ATOM 1396 N N . GLU A 1 181 ? 2.834 -3.196 15.521 1.00 89.19 181 GLU A N 1
ATOM 1397 C CA . GLU A 1 181 ? 3.820 -3.099 16.598 1.00 89.19 181 GLU A CA 1
ATOM 1398 C C . GLU A 1 181 ? 3.708 -1.768 17.352 1.00 89.19 181 GLU A C 1
ATOM 1400 O O . GLU A 1 181 ? 3.598 -1.781 18.582 1.00 89.19 181 GLU A O 1
ATOM 1405 N N . ASP A 1 182 ? 3.651 -0.642 16.634 1.00 87.44 182 ASP A N 1
ATOM 1406 C CA . ASP A 1 182 ? 3.467 0.689 17.228 1.00 87.44 182 ASP A CA 1
ATOM 1407 C C . ASP A 1 182 ? 2.191 0.729 18.053 1.00 87.44 182 ASP A C 1
ATOM 1409 O O . ASP A 1 182 ? 2.196 1.144 19.216 1.00 87.44 182 ASP A O 1
ATOM 1413 N N . SER A 1 183 ? 1.105 0.218 17.473 1.00 82.31 183 SER A N 1
ATOM 1414 C CA . SER A 1 183 ? -0.154 0.043 18.172 1.00 82.31 183 SER A CA 1
ATOM 1415 C C . SER A 1 183 ? 0.095 -0.784 19.436 1.00 82.31 183 SER A C 1
ATOM 1417 O O . SER A 1 183 ? -0.048 -0.274 20.537 1.00 82.31 183 SER A O 1
ATOM 1419 N N . MET A 1 184 ? 0.585 -2.017 19.358 1.00 80.81 184 MET A N 1
ATOM 1420 C CA . MET A 1 184 ? 0.812 -2.870 20.534 1.00 80.81 184 MET A CA 1
ATOM 1421 C C . MET A 1 184 ? 1.659 -2.213 21.644 1.00 80.81 184 MET A C 1
ATOM 1423 O O . MET A 1 184 ? 1.380 -2.438 22.826 1.00 80.81 184 MET A O 1
ATOM 1427 N N . GLN A 1 185 ? 2.642 -1.374 21.299 1.00 78.19 185 GLN A N 1
ATOM 1428 C CA . GLN A 1 185 ? 3.468 -0.630 22.258 1.00 78.19 185 GLN A CA 1
ATOM 1429 C C . GLN A 1 185 ? 2.699 0.488 22.977 1.00 78.19 185 GLN A C 1
ATOM 1431 O O . GLN A 1 185 ? 2.752 0.570 24.209 1.00 78.19 185 GLN A O 1
ATOM 1436 N N . HIS A 1 186 ? 1.933 1.302 22.246 1.00 66.44 186 HIS A N 1
ATOM 1437 C CA . HIS A 1 186 ? 1.035 2.315 22.825 1.00 66.44 186 HIS A CA 1
ATOM 1438 C C . HIS A 1 186 ? -0.124 1.674 23.607 1.00 66.44 186 HIS A C 1
ATOM 1440 O O . HIS A 1 186 ? -0.747 2.292 24.473 1.00 66.44 186 HIS A O 1
ATOM 1446 N N . LEU A 1 187 ? -0.386 0.398 23.331 1.00 62.19 187 LEU A N 1
ATOM 1447 C CA . LEU A 1 187 ? -1.504 -0.381 23.832 1.00 62.19 187 LEU A CA 1
ATOM 1448 C C . LEU A 1 187 ? -1.146 -1.320 24.993 1.00 62.19 187 LEU A C 1
ATOM 1450 O O . LEU A 1 187 ? -1.879 -2.279 25.253 1.00 62.19 187 LEU A O 1
ATOM 1454 N N . ARG A 1 188 ? -0.141 -0.984 25.822 1.00 56.47 188 ARG A N 1
ATOM 1455 C CA . ARG A 1 188 ? -0.011 -1.565 27.185 1.00 56.47 188 ARG A CA 1
ATOM 1456 C C . ARG A 1 188 ? -1.285 -1.398 28.045 1.00 56.47 188 ARG A C 1
ATOM 1458 O O . ARG A 1 188 ? -1.379 -1.975 29.124 1.00 56.47 188 ARG A O 1
ATOM 1465 N N . SER A 1 189 ? -2.273 -0.650 27.546 1.00 52.84 189 SER A N 1
ATOM 1466 C CA . SER A 1 189 ? -3.612 -0.410 28.083 1.00 52.84 189 SER A CA 1
ATOM 1467 C C . SER A 1 189 ? -4.769 -1.137 27.358 1.00 52.84 189 SER A C 1
ATOM 1469 O O . SER A 1 189 ? -5.927 -0.838 27.655 1.00 52.84 189 SER A O 1
ATOM 1471 N N . TYR A 1 190 ? -4.537 -2.087 26.431 1.00 53.97 190 TYR A N 1
ATOM 1472 C CA . TYR A 1 190 ? -5.607 -2.947 25.872 1.00 53.97 190 TYR A CA 1
ATOM 1473 C C . TYR A 1 190 ? -6.149 -3.895 26.954 1.00 53.97 190 TYR A C 1
ATOM 1475 O O . TYR A 1 190 ? -5.792 -5.070 27.040 1.00 53.97 190 TYR A O 1
ATOM 1483 N N . GLY A 1 191 ? -7.000 -3.344 27.817 1.00 56.22 191 GLY A N 1
ATOM 1484 C CA . GLY A 1 191 ? -7.575 -4.029 28.968 1.00 56.22 191 GLY A CA 1
ATOM 1485 C C . GLY A 1 191 ? -8.700 -5.004 28.625 1.00 56.22 191 GLY A C 1
ATOM 1486 O O . GLY A 1 191 ? -9.050 -5.809 29.481 1.00 56.22 191 GLY A O 1
ATOM 1487 N N . SER A 1 192 ? -9.255 -4.984 27.404 1.00 71.69 192 SER A N 1
ATOM 1488 C CA . SER A 1 192 ? -10.313 -5.922 27.014 1.00 71.69 192 SER A CA 1
ATOM 1489 C C . SER A 1 192 ? -9.835 -6.940 25.980 1.00 71.69 192 SER A C 1
ATOM 1491 O O . SER A 1 192 ? -9.252 -6.612 24.945 1.00 71.69 192 SER A O 1
ATOM 1493 N N . ILE A 1 193 ? -10.118 -8.208 26.271 1.00 83.00 193 ILE A N 1
ATOM 1494 C CA . ILE A 1 193 ? -9.959 -9.347 25.360 1.00 83.00 193 ILE A CA 1
ATOM 1495 C C . ILE A 1 193 ? -10.666 -9.116 24.016 1.00 83.00 193 ILE A C 1
ATOM 1497 O O . ILE A 1 193 ? -10.189 -9.557 22.977 1.00 83.00 193 ILE A O 1
ATOM 1501 N N . GLU A 1 194 ? -11.752 -8.346 24.042 1.00 84.62 194 GLU A N 1
ATOM 1502 C CA . GLU A 1 194 ? -12.563 -7.968 22.890 1.00 84.62 194 GLU A CA 1
ATOM 1503 C C . GLU A 1 194 ? -11.765 -7.205 21.830 1.00 84.62 194 GLU A C 1
ATOM 1505 O O . GLU A 1 194 ? -11.796 -7.575 20.662 1.00 84.62 194 GLU A O 1
ATOM 1510 N N . ARG A 1 195 ? -10.978 -6.191 22.211 1.00 82.00 195 ARG A N 1
ATOM 1511 C CA . ARG A 1 195 ? -10.199 -5.435 21.220 1.00 82.00 195 ARG A CA 1
ATOM 1512 C C . ARG A 1 195 ? -9.133 -6.297 20.545 1.00 82.00 195 ARG A C 1
ATOM 1514 O O . ARG A 1 195 ? -8.901 -6.161 19.350 1.00 82.00 195 ARG A O 1
ATOM 1521 N N . LYS A 1 196 ? -8.508 -7.207 21.302 1.00 85.50 196 LYS A N 1
ATOM 1522 C CA . LYS A 1 196 ? -7.546 -8.177 20.753 1.00 85.50 196 LYS A CA 1
ATOM 1523 C C . LYS A 1 196 ? -8.231 -9.155 19.799 1.00 85.50 196 LYS A C 1
ATOM 1525 O O . LYS A 1 196 ? -7.665 -9.472 18.758 1.00 85.50 196 LYS A O 1
ATOM 1530 N N . ALA A 1 197 ? -9.436 -9.606 20.144 1.00 89.69 197 ALA A N 1
ATOM 1531 C CA . ALA A 1 197 ? -10.237 -10.480 19.297 1.00 89.69 197 ALA A CA 1
ATOM 1532 C C . ALA A 1 197 ? -10.641 -9.787 17.988 1.00 89.69 197 ALA A C 1
ATOM 1534 O O . ALA A 1 197 ? -10.447 -10.373 16.930 1.00 89.69 197 ALA A O 1
ATOM 1535 N N . ASN A 1 198 ? -11.107 -8.535 18.047 1.00 90.62 198 ASN A N 1
ATOM 1536 C CA . ASN A 1 198 ? -11.476 -7.759 16.859 1.00 90.62 198 ASN A CA 1
ATOM 1537 C C . ASN A 1 198 ? -10.274 -7.542 15.934 1.00 90.62 198 ASN A C 1
ATOM 1539 O O . ASN A 1 198 ? -10.343 -7.884 14.762 1.00 90.62 198 ASN A O 1
ATOM 1543 N N . LEU A 1 199 ? -9.136 -7.107 16.480 1.00 89.81 199 LEU A N 1
ATOM 1544 C CA . LEU A 1 199 ? -7.910 -6.937 15.698 1.00 89.81 199 LEU A CA 1
ATOM 1545 C C . LEU A 1 199 ? -7.447 -8.252 15.047 1.00 89.81 199 LEU A C 1
ATOM 1547 O O . LEU A 1 199 ? -7.035 -8.280 13.893 1.00 89.81 199 LEU A O 1
ATOM 1551 N N . THR A 1 200 ? -7.526 -9.359 15.788 1.00 91.94 200 THR A N 1
ATOM 1552 C CA . THR A 1 200 ? -7.161 -10.683 15.266 1.00 91.94 200 THR A CA 1
ATOM 1553 C C . THR A 1 200 ? -8.123 -11.124 14.163 1.00 91.94 200 THR A C 1
ATOM 1555 O O . THR A 1 200 ? -7.691 -11.722 13.180 1.00 91.94 200 THR A O 1
ATOM 1558 N N . LEU A 1 201 ? -9.416 -10.823 14.304 1.00 96.50 201 LEU A N 1
ATOM 1559 C CA . LEU A 1 201 ? -10.427 -11.097 13.289 1.00 96.50 201 LEU A CA 1
ATOM 1560 C C . LEU A 1 201 ? -10.167 -10.291 12.011 1.00 96.50 201 LEU A C 1
ATOM 1562 O O . LEU A 1 201 ? -10.246 -10.861 10.927 1.00 96.50 201 LEU A O 1
ATOM 1566 N N . ASP A 1 202 ? -9.805 -9.016 12.132 1.00 96.00 202 ASP A N 1
ATOM 1567 C CA . ASP A 1 202 ? -9.468 -8.146 11.000 1.00 96.00 202 ASP A CA 1
ATOM 1568 C C . ASP A 1 202 ? -8.240 -8.665 10.236 1.00 96.00 202 ASP A C 1
ATOM 1570 O O . ASP A 1 202 ? -8.282 -8.818 9.013 1.00 96.00 202 ASP A O 1
ATOM 1574 N N . ILE A 1 203 ? -7.177 -9.051 10.953 1.00 95.69 203 ILE A N 1
ATOM 1575 C CA . ILE A 1 203 ? -5.994 -9.694 10.354 1.00 95.69 203 ILE A CA 1
ATOM 1576 C C . ILE A 1 203 ? -6.393 -10.999 9.652 1.00 95.69 203 ILE A C 1
ATOM 1578 O O . ILE A 1 203 ? -5.997 -11.246 8.511 1.00 95.69 203 ILE A O 1
ATOM 1582 N N . ALA A 1 204 ? -7.205 -11.837 10.304 1.00 97.75 204 ALA A N 1
ATOM 1583 C CA . ALA A 1 204 ? -7.655 -13.103 9.734 1.00 97.75 204 ALA A CA 1
ATOM 1584 C C . ALA A 1 204 ? -8.504 -12.907 8.468 1.00 97.75 204 ALA A C 1
ATOM 1586 O O . ALA A 1 204 ? -8.377 -13.697 7.536 1.00 97.75 204 ALA A O 1
ATOM 1587 N N . ARG A 1 205 ? -9.333 -11.858 8.399 1.00 98.19 205 ARG A N 1
ATOM 1588 C CA . ARG A 1 205 ? -10.118 -11.503 7.206 1.00 98.19 205 ARG A CA 1
ATOM 1589 C C . ARG A 1 205 ? -9.229 -11.060 6.047 1.00 98.19 205 ARG A C 1
ATOM 1591 O O . ARG A 1 205 ? -9.407 -11.558 4.938 1.00 98.19 205 ARG A O 1
ATOM 1598 N N . GLY A 1 206 ? -8.234 -10.208 6.306 1.00 97.12 206 GLY A N 1
ATOM 1599 C CA . GLY A 1 206 ? -7.241 -9.809 5.300 1.00 97.12 206 GLY A CA 1
ATOM 1600 C C . GLY A 1 206 ? -6.462 -11.007 4.739 1.00 97.12 206 GLY A C 1
ATOM 1601 O O . GLY A 1 206 ? -6.355 -11.186 3.526 1.00 97.12 206 GLY A O 1
ATOM 1602 N N . LEU A 1 207 ? -5.995 -11.904 5.610 1.00 97.38 207 LEU A N 1
ATOM 1603 C CA . LEU A 1 207 ? -5.319 -13.133 5.177 1.00 97.38 207 LEU A CA 1
ATOM 1604 C C . LEU A 1 207 ? -6.262 -14.099 4.456 1.00 97.38 207 LEU A C 1
ATOM 1606 O O . LEU A 1 207 ? -5.860 -14.748 3.494 1.00 97.38 207 LEU A O 1
ATOM 1610 N N . HIS A 1 208 ? -7.520 -14.190 4.888 1.00 97.94 208 HIS A N 1
ATOM 1611 C CA . HIS A 1 208 ? -8.512 -15.037 4.242 1.00 97.94 208 HIS A CA 1
ATOM 1612 C C . HIS A 1 208 ? -8.751 -14.617 2.790 1.00 97.94 208 HIS A C 1
ATOM 1614 O O . HIS A 1 208 ? -8.749 -15.484 1.915 1.00 97.94 208 HIS A O 1
ATOM 1620 N N . VAL A 1 209 ? -8.904 -13.315 2.509 1.00 96.69 209 VAL A N 1
ATOM 1621 C CA . VAL A 1 209 ? -9.093 -12.859 1.125 1.00 96.69 209 VAL A CA 1
ATOM 1622 C C . VAL A 1 209 ? -7.857 -13.146 0.269 1.00 96.69 209 VAL A C 1
ATOM 1624 O O . VAL A 1 209 ? -8.017 -13.642 -0.844 1.00 96.69 209 VAL A O 1
ATOM 1627 N N . LEU A 1 210 ? -6.640 -12.962 0.798 1.00 94.62 210 LEU A N 1
ATOM 1628 C CA . LEU A 1 210 ? -5.398 -13.325 0.103 1.00 94.62 210 LEU A CA 1
ATOM 1629 C C . LEU A 1 210 ? -5.348 -14.825 -0.220 1.00 94.62 210 LEU A C 1
ATOM 1631 O O . LEU A 1 210 ? -5.186 -15.210 -1.378 1.00 94.62 210 LEU A O 1
ATOM 1635 N N . HIS A 1 211 ? -5.575 -15.679 0.778 1.00 96.06 211 HIS A N 1
ATOM 1636 C CA . HIS A 1 211 ? -5.543 -17.132 0.602 1.00 96.06 211 HIS A CA 1
ATOM 1637 C C . HIS A 1 211 ? -6.654 -17.637 -0.327 1.00 96.06 211 HIS A C 1
ATOM 1639 O O . HIS A 1 211 ? -6.445 -18.603 -1.058 1.00 96.06 211 HIS A O 1
ATOM 1645 N N . SER A 1 212 ? -7.818 -16.979 -0.353 1.00 95.19 212 SER A N 1
ATOM 1646 C CA . SER A 1 212 ? -8.908 -17.313 -1.283 1.00 95.19 212 SER A CA 1
ATOM 1647 C C . SER A 1 212 ? -8.540 -17.090 -2.755 1.00 95.19 212 SER A C 1
ATOM 1649 O O . SER A 1 212 ? -9.199 -17.630 -3.641 1.00 95.19 212 SER A O 1
ATOM 1651 N N . LEU A 1 213 ? -7.489 -16.305 -3.006 1.00 92.38 213 LEU A N 1
ATOM 1652 C CA . LEU A 1 213 ? -6.918 -16.029 -4.322 1.00 92.38 213 LEU A CA 1
ATOM 1653 C C . LEU A 1 213 ? -5.671 -16.873 -4.614 1.00 92.38 213 LEU A C 1
ATOM 1655 O O . LEU A 1 213 ? -5.031 -16.664 -5.634 1.00 92.38 213 LEU A O 1
ATOM 1659 N N . GLY A 1 214 ? -5.298 -17.795 -3.721 1.00 91.00 214 GLY A N 1
ATOM 1660 C CA . GLY A 1 214 ? -4.069 -18.580 -3.854 1.00 91.00 214 GLY A CA 1
ATOM 1661 C C . GLY A 1 214 ? -2.787 -17.803 -3.530 1.00 91.00 214 GLY A C 1
ATOM 1662 O O . GLY A 1 214 ? -1.695 -18.328 -3.730 1.00 91.00 214 GLY A O 1
ATOM 1663 N N . LEU A 1 215 ? -2.892 -16.580 -2.999 1.00 90.81 215 LEU A N 1
ATOM 1664 C CA . LEU A 1 215 ? -1.744 -15.743 -2.658 1.00 90.81 215 LEU A CA 1
ATOM 1665 C C . LEU A 1 215 ? -1.295 -15.996 -1.221 1.00 90.81 215 LEU A C 1
ATOM 1667 O O . LEU A 1 215 ? -2.106 -15.968 -0.299 1.00 90.81 215 LEU A O 1
ATOM 1671 N N . VAL A 1 216 ? 0.009 -16.167 -1.015 1.00 92.31 216 VAL A N 1
ATOM 1672 C CA . VAL A 1 216 ? 0.627 -16.250 0.315 1.00 92.31 216 VAL A CA 1
ATOM 16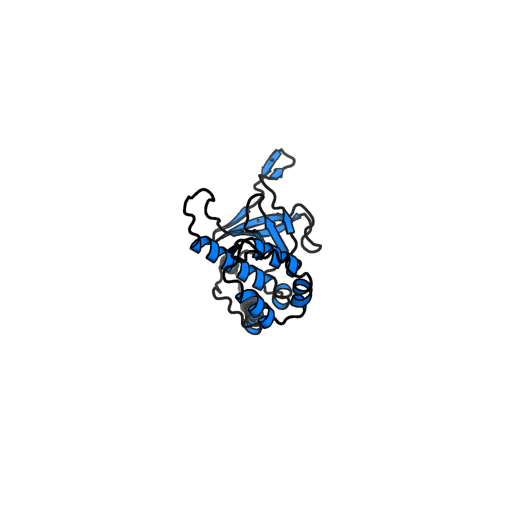73 C C . VAL A 1 216 ? 1.425 -14.972 0.557 1.00 92.31 216 VAL A C 1
ATOM 1675 O O . VAL A 1 216 ? 2.314 -14.652 -0.223 1.00 92.31 216 VAL A O 1
ATOM 1678 N N . HIS A 1 217 ? 1.140 -14.250 1.646 1.00 91.31 217 HIS A N 1
ATOM 1679 C CA . HIS A 1 217 ? 1.818 -12.977 1.944 1.00 91.31 217 HIS A CA 1
ATOM 1680 C C . HIS A 1 217 ? 3.333 -13.142 2.169 1.00 91.31 217 HIS A C 1
ATOM 1682 O O . HIS A 1 217 ? 4.119 -12.283 1.785 1.00 91.31 217 HIS A O 1
ATOM 1688 N N . GLY A 1 218 ? 3.759 -14.217 2.838 1.00 90.88 218 GLY A N 1
ATOM 1689 C CA . GLY A 1 218 ? 5.179 -14.548 3.026 1.00 90.88 218 GLY A CA 1
ATOM 1690 C C . GLY A 1 218 ? 5.960 -13.728 4.067 1.00 90.88 218 GLY A C 1
ATOM 1691 O O . GLY A 1 218 ? 7.074 -14.121 4.396 1.00 90.88 218 GLY A O 1
ATOM 1692 N N . ASP A 1 219 ? 5.397 -12.650 4.628 1.00 91.31 219 ASP A N 1
ATOM 1693 C CA . ASP A 1 219 ? 6.066 -11.788 5.627 1.00 91.31 219 ASP A CA 1
ATOM 1694 C C . ASP A 1 219 ? 5.073 -11.185 6.640 1.00 91.31 219 ASP A C 1
ATOM 1696 O O . ASP A 1 219 ? 5.046 -9.983 6.888 1.00 91.31 219 ASP A O 1
ATOM 1700 N N . VAL A 1 220 ? 4.202 -12.022 7.210 1.00 93.25 220 VAL A N 1
ATOM 1701 C CA . VAL A 1 220 ? 3.212 -11.574 8.204 1.00 93.25 220 VAL A CA 1
ATOM 1702 C C . VAL A 1 220 ? 3.893 -11.379 9.559 1.00 93.25 220 VAL A C 1
ATOM 1704 O O . VAL A 1 220 ? 4.274 -12.350 10.217 1.00 93.25 220 VAL A O 1
ATOM 1707 N N . LYS A 1 221 ? 4.020 -10.126 10.001 1.00 91.50 221 LYS A N 1
ATOM 1708 C CA . LYS A 1 221 ? 4.582 -9.744 11.307 1.00 91.50 221 LYS A CA 1
ATOM 1709 C C . LYS A 1 221 ? 3.998 -8.407 11.781 1.00 91.50 221 LYS A C 1
ATOM 1711 O O . LYS A 1 221 ? 3.555 -7.633 10.946 1.00 91.50 221 LYS A O 1
ATOM 1716 N N . PRO A 1 222 ? 4.033 -8.084 13.088 1.00 87.88 222 PRO A N 1
ATOM 1717 C CA . PRO A 1 222 ? 3.450 -6.836 13.598 1.00 87.88 222 PRO A CA 1
ATOM 1718 C C . PRO A 1 222 ? 4.035 -5.540 13.010 1.00 87.88 222 PRO A C 1
ATOM 1720 O O . PRO A 1 222 ? 3.368 -4.512 13.019 1.00 87.88 222 PRO A O 1
ATOM 1723 N N . ALA A 1 223 ? 5.274 -5.579 12.521 1.00 83.69 223 ALA A N 1
ATOM 1724 C CA . ALA A 1 223 ? 5.943 -4.436 11.901 1.00 83.69 223 ALA A CA 1
ATOM 1725 C C . ALA A 1 223 ? 5.697 -4.312 10.380 1.00 83.69 223 ALA A C 1
ATOM 1727 O O . ALA A 1 223 ? 6.270 -3.417 9.761 1.00 83.69 223 ALA A O 1
ATOM 1728 N N . ALA A 1 224 ? 4.941 -5.239 9.775 1.00 68.81 224 ALA A N 1
ATOM 1729 C CA . ALA A 1 224 ? 4.640 -5.279 8.340 1.00 68.81 224 ALA A CA 1
ATOM 1730 C C . ALA A 1 224 ? 3.211 -4.824 8.039 1.00 68.81 224 ALA A C 1
ATOM 1732 O O . ALA A 1 224 ? 2.332 -5.020 8.911 1.00 68.81 224 ALA A O 1
#

Sequence (224 aa):
MPELSSIVRGDQDNEEPDPAILTSIAGLTLGEQEELFFERDTPDIFSFFVLAVQFEIPHYDLPRGMLFSSLGEAIPRTVILGHGISSNVSALQVEDDVTPHCPAGTLVACKRYHQAPQNTVGADRNGTDRMYAWLLQELRVFCHPKLRAHENICKLLFVGWDGDGVVPALGLELAAYGTLEDSMQHLRSYGSIERKANLTLDIARGLHVLHSLGLVHGDVKPAA

Secondary structure (DSSP, 8-state):
---------------PPPHHHHHHGGGS-HHHHHHHHHTSSS--HHHHHHHHHHTTPPEEEPPPS-EE-TTS-EE-SEEEEEE-SSEEEEEEE--S--BTTB-TT-EEEEEEE-PPPTT-TT--HHHHHHHHHHHHHHHHHHH-HHHHT-TTSPPEEEEEE-TT-SSPEEEEE--TT--HHHHHHHTTT---HHHHHHHHHHHHHHHHHHHHTT---S---TT-

Foldseek 3Di:
DDDDDDDDDDDDDPDDPDPVVLVPLVPDDPVVVVVVVVVPVFQDLVLVVSLCVSLVFFEDADDDDFDQDPVRDTHRQWAWQDDDPFWTWTWHQAQAQRDPVRHGRAIWIKIGTDDDPPPDPCDPPVVVRVSSVVVSVVSVQLSDPLQCPQPLHKHFRHWYDHPPDSDTITTIHDPPQAFLVSVVVVPPVVPDPVVVVVVVVSVVSSQVSCVVSVHDPVDDDRND

pLDDT: mean 75.9, std 20.58, range [29.28, 98.19]